Protein AF-A0A1G2M9J0-F1 (afdb_monomer)

Mean predicted aligned error: 9.07 Å

Foldseek 3Di:
DVLLLVLLVVVLVCLCVVHDDPLCPPVPVLSVLLCVQQWDQDPVHNVDIDGDVLSNVLSVQLQVCLQVQKWWDWPPDPDTDGDHNVQVVVQVVVPPPRDDPNTGTPDIDSADVVVPLCRHSLNVSLVVCVPVPRDPLSNLLSSQLQVLVQQPFQFLVSLCVPDPVVPDDPNSSSSNLNSNVSSQQSPADPVRGGPCNSSSSSVLNVVQNVLLVVCVVVVQDFDPVLVVVSRGDRDRDDNVSNVVRRDDPWQFDLVQLLVVCVVCCVVVVDHPVVSVVCSVCNVPPNVCCCVPCPVSCVVSVVSRVVRTDDD

Secondary structure (DSSP, 8-state):
-HHHHHHHHHHHHHHHTT---GGGTT-HHHHHHHHHHHEEE-SS-TTSEEE-HHHHHHHHHTTTTGGGGEEEEETT-SS-EEE-HHHHHHHHHH-SSPEETTEEEEEEEEB-GGGGGGGBHHHHHHHHTTTTT--HHHHHHHHHGGGGGG-SS--HHHHIIIIITTT--HHHHHHHHHHHHHHHHT-B-TTS-B--HHHHHHHHHHHHHHHHHHHHHTT----HHHHHHHHT-SSPPPHHHHHHTSPP---B-HHHHHHHHHHHHHTTSS-HHHHHHHHHHHTT-GGGHHHHHGGGHHHHHHHHHTTBPP-

Sequence (311 aa):
MDSHLSLILANLESIKNGTFHDAIAEDESLKETMRRIVVVPGRENPNHDSVNPALVEYTFFHDISKPDCLTLKVESEKQGIEITWEQWKEIERMGQPYQFEGRVIKSISYFHPSEGADGQHGNKAAEMLEGSGIPPEILIAIRKHEVAYQFSRINAATYEEHFVKPKFTAEQQDLILVASYIDAMASLLPDGKPDLGNFVNLLHSRNNYLLIKEFLDKGILFRENELAALKKQDRILTRQDVEAIVPKPEKYSVAILAKKLAPLVVGGQITEREKAQILSIISSNPRDLGKQFGPKMRIIKPLLEDSREQV

pLDDT: mean 90.48, std 7.39, range [49.03, 98.12]

Organism: NCBI:txid1802304

Radius of gyration: 28.22 Å; Cα contacts (8 Å, |Δi|>4): 385; chains: 1; bounding box: 64×38×88 Å

Structure (mmCIF, N/CA/C/O backbone):
data_AF-A0A1G2M9J0-F1
#
_entry.id   AF-A0A1G2M9J0-F1
#
loop_
_atom_site.group_PDB
_atom_site.id
_atom_site.type_symbol
_atom_site.label_atom_id
_atom_site.label_alt_id
_atom_site.label_comp_id
_atom_site.label_asym_id
_atom_site.label_entity_id
_atom_site.label_seq_id
_atom_site.pdbx_PDB_ins_code
_atom_site.Cartn_x
_atom_site.Cartn_y
_atom_site.Cartn_z
_atom_site.occupancy
_atom_site.B_iso_or_equiv
_atom_site.auth_seq_id
_atom_site.auth_comp_id
_atom_site.auth_asym_id
_atom_site.auth_atom_id
_atom_site.pdbx_PDB_model_num
ATOM 1 N N . MET A 1 1 ? -16.947 1.109 19.849 1.00 49.03 1 MET A N 1
ATOM 2 C CA . MET A 1 1 ? -15.547 1.533 20.054 1.00 49.03 1 MET A CA 1
ATOM 3 C C . MET A 1 1 ? -14.798 0.504 20.898 1.00 49.03 1 MET A C 1
ATOM 5 O O . MET A 1 1 ? -13.770 0.026 20.443 1.00 49.03 1 MET A O 1
ATOM 9 N N . ASP A 1 2 ? -15.370 0.047 22.020 1.00 57.62 2 ASP A N 1
ATOM 10 C CA . ASP A 1 2 ? -14.738 -0.941 22.920 1.00 57.62 2 ASP A CA 1
ATOM 11 C C . ASP A 1 2 ? -14.359 -2.285 22.276 1.00 57.62 2 ASP A C 1
ATOM 13 O O . ASP A 1 2 ? -13.336 -2.864 22.637 1.00 57.62 2 ASP A O 1
ATOM 17 N N . SER A 1 3 ? -15.122 -2.782 21.294 1.00 79.44 3 SER A N 1
ATOM 18 C CA . SER A 1 3 ? -14.784 -4.038 20.608 1.00 79.44 3 SER A CA 1
ATOM 19 C C . SER A 1 3 ? -13.568 -3.906 19.688 1.00 79.44 3 SER A C 1
ATOM 21 O O . SER A 1 3 ? -12.726 -4.795 19.684 1.00 79.44 3 SER A O 1
ATOM 23 N N . HIS A 1 4 ? -13.441 -2.804 18.944 1.00 89.19 4 HIS A N 1
ATOM 24 C CA . HIS A 1 4 ? -12.367 -2.615 17.965 1.00 89.19 4 HIS A CA 1
ATOM 25 C C . HIS A 1 4 ? -11.000 -2.488 18.649 1.00 89.19 4 HIS A C 1
ATOM 27 O O . HIS A 1 4 ? -10.085 -3.250 18.348 1.00 89.19 4 HIS A O 1
ATOM 33 N N . LEU A 1 5 ? -10.897 -1.619 19.660 1.00 89.75 5 LEU A N 1
ATOM 34 C CA . LEU A 1 5 ? -9.672 -1.457 20.444 1.00 89.75 5 LEU A CA 1
ATOM 35 C C . LEU A 1 5 ? -9.265 -2.765 21.141 1.00 89.75 5 LEU A C 1
ATOM 37 O O . LEU A 1 5 ? -8.101 -3.162 21.093 1.00 89.75 5 LEU A O 1
ATOM 41 N N . SER A 1 6 ? -10.231 -3.475 21.734 1.00 90.88 6 SER A N 1
ATOM 42 C CA . SER A 1 6 ? -9.975 -4.772 22.373 1.00 90.88 6 SER A CA 1
ATOM 43 C C . SER A 1 6 ? -9.459 -5.817 21.380 1.00 90.88 6 SER A C 1
ATOM 45 O O . SER A 1 6 ? -8.578 -6.602 21.724 1.00 90.88 6 SER A O 1
ATOM 47 N N . LEU A 1 7 ? -9.971 -5.816 20.144 1.00 94.44 7 LEU A N 1
ATOM 48 C CA . LEU A 1 7 ? -9.499 -6.702 19.081 1.00 94.44 7 LEU A CA 1
ATOM 49 C C . LEU A 1 7 ? -8.074 -6.353 18.647 1.00 94.44 7 LEU A C 1
ATOM 51 O O . LEU A 1 7 ? -7.260 -7.264 18.528 1.00 94.44 7 LEU A O 1
ATOM 55 N N . ILE A 1 8 ? -7.735 -5.070 18.474 1.00 94.88 8 ILE A N 1
ATOM 56 C CA . ILE A 1 8 ? -6.357 -4.661 18.151 1.00 94.88 8 ILE A CA 1
ATOM 57 C C . ILE A 1 8 ? -5.388 -5.158 19.230 1.00 94.88 8 ILE A C 1
ATOM 59 O O . ILE A 1 8 ? -4.393 -5.809 18.908 1.00 94.88 8 ILE A O 1
ATOM 63 N N . LEU A 1 9 ? -5.696 -4.924 20.510 1.00 94.44 9 LEU A N 1
ATOM 64 C CA . LEU A 1 9 ? -4.853 -5.383 21.620 1.00 94.44 9 LEU A CA 1
ATOM 65 C C . LEU A 1 9 ? -4.722 -6.916 21.648 1.00 94.44 9 LEU A C 1
ATOM 67 O O . LEU A 1 9 ? -3.618 -7.438 21.809 1.00 94.44 9 LEU A O 1
ATOM 71 N N . ALA A 1 10 ? -5.817 -7.649 21.426 1.00 94.25 10 ALA A N 1
ATOM 72 C CA . ALA A 1 10 ? -5.790 -9.110 21.337 1.00 94.25 10 ALA A CA 1
ATOM 73 C C . ALA A 1 10 ? -4.958 -9.617 20.142 1.00 94.25 10 ALA A C 1
ATOM 75 O O . ALA A 1 10 ? -4.268 -10.635 20.249 1.00 94.25 10 ALA A O 1
ATOM 76 N N . ASN A 1 11 ? -4.978 -8.903 19.015 1.00 94.56 11 ASN A N 1
ATOM 77 C CA . ASN A 1 11 ? -4.165 -9.220 17.842 1.00 94.56 11 ASN A CA 1
ATOM 78 C C . ASN A 1 11 ? -2.671 -8.982 18.108 1.00 94.56 11 ASN A C 1
ATOM 80 O O . ASN A 1 11 ? -1.852 -9.817 17.726 1.00 94.56 11 ASN A O 1
ATOM 84 N N . LEU A 1 12 ? -2.306 -7.907 18.813 1.00 95.12 12 LEU A N 1
ATOM 85 C CA . LEU A 1 12 ? -0.921 -7.666 19.240 1.00 95.12 12 LEU A CA 1
ATOM 86 C C . LEU A 1 12 ? -0.408 -8.786 20.159 1.00 95.12 12 LEU A C 1
ATOM 88 O O . LEU A 1 12 ? 0.687 -9.311 19.951 1.00 95.12 12 LEU A O 1
ATOM 92 N N . GLU A 1 13 ? -1.221 -9.210 21.129 1.00 94.94 13 GLU A N 1
ATOM 93 C CA . GLU A 1 13 ? -0.908 -10.356 21.992 1.00 94.94 13 GLU A CA 1
ATOM 94 C C . GLU A 1 13 ? -0.779 -11.664 21.199 1.00 94.94 13 GLU A C 1
ATOM 96 O O . GLU A 1 13 ? 0.132 -12.458 21.443 1.00 94.94 13 GLU A O 1
ATOM 101 N N . SER A 1 14 ? -1.645 -11.880 20.206 1.00 94.38 14 SER A N 1
ATOM 102 C CA . SER A 1 14 ? -1.583 -13.057 19.332 1.00 94.38 14 SER A CA 1
ATOM 103 C C . SER A 1 14 ? -0.270 -13.107 18.548 1.00 94.38 14 SER A C 1
ATOM 105 O O . SER A 1 14 ? 0.400 -14.141 18.561 1.00 94.38 14 SER A O 1
ATOM 107 N N . ILE A 1 15 ? 0.154 -11.983 17.956 1.00 94.38 15 ILE A N 1
ATOM 108 C CA . ILE A 1 15 ? 1.436 -11.869 17.241 1.00 94.38 15 ILE A CA 1
ATOM 109 C C . ILE A 1 15 ? 2.611 -12.144 18.184 1.00 94.38 15 ILE A C 1
ATOM 111 O O . ILE A 1 15 ? 3.505 -12.917 17.827 1.00 94.38 15 ILE A O 1
ATOM 115 N N . LYS A 1 16 ? 2.597 -11.570 19.398 1.00 94.19 16 LYS A N 1
ATOM 116 C CA . LYS A 1 16 ? 3.616 -11.845 20.426 1.00 94.19 16 LYS A CA 1
ATOM 117 C C . LYS A 1 16 ? 3.715 -13.336 20.734 1.00 94.19 16 LYS A C 1
ATOM 119 O O . LYS A 1 16 ? 4.811 -13.876 20.828 1.00 94.19 16 LYS A O 1
ATOM 124 N N . ASN A 1 17 ? 2.578 -14.018 20.832 1.00 92.50 17 ASN A N 1
ATOM 125 C CA . ASN A 1 17 ? 2.516 -15.456 21.091 1.00 92.50 17 ASN A CA 1
ATOM 126 C C . ASN A 1 17 ? 2.746 -16.307 19.824 1.00 92.50 17 ASN A C 1
ATOM 128 O O . ASN A 1 17 ? 2.573 -17.524 19.852 1.00 92.50 17 ASN A O 1
ATOM 132 N N . GLY A 1 18 ? 3.115 -15.689 18.697 1.00 91.81 18 GLY A N 1
ATOM 133 C CA . GLY A 1 18 ? 3.418 -16.367 17.440 1.00 91.81 18 GLY A CA 1
ATOM 134 C C . GLY A 1 18 ? 2.200 -16.910 16.692 1.00 91.81 18 GLY A C 1
ATOM 135 O O . GLY A 1 18 ? 2.376 -17.737 15.800 1.00 91.81 18 GLY A O 1
ATOM 136 N N . THR A 1 19 ? 0.997 -16.455 17.041 1.00 93.88 19 THR A N 1
ATOM 137 C CA . THR A 1 19 ? -0.264 -16.826 16.392 1.00 93.88 19 THR A CA 1
ATOM 138 C C . THR A 1 19 ? -0.636 -15.781 15.342 1.00 93.88 19 THR A C 1
ATOM 140 O O . THR A 1 19 ? -0.694 -14.589 15.636 1.00 93.88 19 THR A O 1
ATOM 143 N N . PHE A 1 20 ? -0.906 -16.231 14.116 1.00 93.88 20 PHE A N 1
ATOM 144 C CA . PHE A 1 20 ? -1.220 -15.371 12.974 1.00 93.88 20 PHE A CA 1
ATOM 145 C C . PHE A 1 20 ? -2.465 -15.867 12.245 1.00 93.88 20 PHE A C 1
ATOM 147 O O . PHE A 1 20 ? -2.794 -17.049 12.307 1.00 93.88 20 PHE A O 1
ATOM 154 N N . HIS A 1 21 ? -3.137 -14.960 11.540 1.00 94.06 21 HIS A N 1
ATOM 155 C CA . HIS A 1 21 ? -4.274 -15.305 10.698 1.00 94.06 21 HIS A CA 1
ATOM 156 C C . HIS A 1 21 ? -3.817 -16.062 9.439 1.00 94.06 21 HIS A C 1
ATOM 158 O O . HIS A 1 21 ? -2.759 -15.760 8.882 1.00 94.06 21 HIS A O 1
ATOM 164 N N . ASP A 1 22 ? -4.650 -16.981 8.942 1.00 91.50 22 ASP A N 1
ATOM 165 C CA . ASP A 1 22 ? -4.360 -17.834 7.776 1.00 91.50 22 ASP A CA 1
ATOM 166 C C . ASP A 1 22 ? -3.929 -17.039 6.534 1.00 91.50 22 ASP A C 1
ATOM 168 O O . ASP A 1 22 ? -3.064 -17.472 5.778 1.00 91.50 22 ASP A O 1
ATOM 172 N N . ALA A 1 23 ? -4.468 -15.827 6.370 1.00 88.56 23 ALA A N 1
ATOM 173 C CA . ALA A 1 23 ? -4.143 -14.911 5.271 1.00 88.56 23 ALA A CA 1
ATOM 174 C C . ALA A 1 23 ? -2.644 -14.572 5.146 1.00 88.56 23 ALA A C 1
ATOM 176 O O . ALA A 1 23 ? -2.198 -14.187 4.069 1.00 88.56 23 ALA A O 1
ATOM 177 N N . ILE A 1 24 ? -1.875 -14.695 6.232 1.00 89.81 24 ILE A N 1
ATOM 178 C CA . ILE A 1 24 ? -0.424 -14.459 6.246 1.00 89.81 24 ILE A CA 1
ATOM 179 C C . ILE A 1 24 ? 0.360 -15.650 6.807 1.00 89.81 24 ILE A C 1
ATOM 181 O O . ILE A 1 24 ? 1.564 -15.543 7.037 1.00 89.81 24 ILE A O 1
ATOM 185 N N . ALA A 1 25 ? -0.300 -16.787 7.048 1.00 86.25 25 ALA A N 1
ATOM 186 C CA . ALA A 1 25 ? 0.310 -17.927 7.724 1.00 86.25 25 ALA A CA 1
ATOM 187 C C . ALA A 1 25 ? 1.515 -18.501 6.963 1.00 86.25 25 ALA A C 1
ATOM 189 O O . ALA A 1 25 ? 2.417 -19.042 7.596 1.00 86.25 25 ALA A O 1
ATOM 190 N N . GLU A 1 26 ? 1.571 -18.340 5.641 1.00 86.88 26 GLU A N 1
ATOM 191 C CA . GLU A 1 26 ? 2.671 -18.820 4.794 1.00 86.88 26 GLU A CA 1
ATOM 192 C C . GLU A 1 26 ? 3.765 -17.759 4.536 1.00 86.88 26 GLU A C 1
ATOM 194 O O . GLU A 1 26 ? 4.847 -18.097 4.058 1.00 86.88 26 GLU A O 1
ATOM 199 N N . ASP A 1 27 ? 3.537 -16.480 4.874 1.00 87.56 27 ASP A N 1
ATOM 200 C CA . ASP A 1 27 ? 4.513 -15.395 4.663 1.00 87.56 27 ASP A CA 1
ATOM 201 C C . ASP A 1 27 ? 5.447 -15.264 5.882 1.00 87.56 27 ASP A C 1
ATOM 203 O O . ASP A 1 27 ? 5.264 -14.415 6.757 1.00 87.56 27 ASP A O 1
ATOM 207 N N . GLU A 1 28 ? 6.462 -16.133 5.959 1.00 90.44 28 GLU A N 1
ATOM 208 C CA . GLU A 1 28 ? 7.461 -16.116 7.045 1.00 90.44 28 GLU A CA 1
ATOM 209 C C . GLU A 1 28 ? 8.180 -14.772 7.180 1.00 90.44 28 GLU A C 1
ATOM 211 O O . GLU A 1 28 ? 8.450 -14.322 8.293 1.00 90.44 28 GLU A O 1
ATOM 216 N N . SER A 1 29 ? 8.456 -14.100 6.058 1.00 87.06 29 SER A N 1
ATOM 217 C CA . SER A 1 29 ? 9.119 -12.797 6.083 1.00 87.06 29 SER A CA 1
ATOM 218 C C . SER A 1 29 ? 8.245 -11.753 6.768 1.00 87.06 29 SER A C 1
ATOM 220 O O . SER A 1 29 ? 8.750 -10.958 7.558 1.00 87.06 29 SER A O 1
ATOM 222 N N . LEU A 1 30 ? 6.943 -11.743 6.477 1.00 88.25 30 LEU A N 1
ATOM 223 C CA . LEU A 1 30 ? 6.009 -10.831 7.123 1.00 88.25 30 LEU A CA 1
ATOM 224 C C . LEU A 1 30 ? 5.803 -11.181 8.594 1.00 88.25 30 LEU A C 1
ATOM 226 O O . LEU A 1 30 ? 5.775 -10.271 9.418 1.00 88.25 30 LEU A O 1
ATOM 230 N N . LYS A 1 31 ? 5.694 -12.467 8.942 1.00 92.81 31 LYS A N 1
ATOM 231 C CA . LYS A 1 31 ? 5.580 -12.896 10.344 1.00 92.81 31 LYS A CA 1
ATOM 232 C C . LYS A 1 31 ? 6.787 -12.450 11.164 1.00 92.81 31 LYS A C 1
ATOM 234 O O . LYS A 1 31 ? 6.614 -11.968 12.282 1.00 92.81 31 LYS A O 1
ATOM 239 N N . GLU A 1 32 ? 7.988 -12.539 10.598 1.00 92.00 32 GLU A N 1
ATOM 240 C CA . GLU A 1 32 ? 9.205 -12.041 11.239 1.00 92.00 32 GLU A CA 1
ATOM 241 C C . GLU A 1 32 ? 9.199 -10.513 11.375 1.00 92.00 32 GLU A C 1
ATOM 243 O O . GLU A 1 32 ? 9.472 -9.993 12.456 1.00 92.00 32 GLU A O 1
ATOM 248 N N . THR A 1 33 ? 8.799 -9.779 10.330 1.00 91.06 33 THR A N 1
ATOM 249 C CA . THR A 1 33 ? 8.606 -8.321 10.417 1.00 91.06 33 THR A CA 1
ATOM 250 C C . THR A 1 33 ? 7.601 -7.951 11.512 1.00 91.06 33 THR A C 1
ATOM 252 O O . THR A 1 33 ? 7.875 -7.072 12.327 1.00 91.06 33 THR A O 1
ATOM 255 N N . MET A 1 34 ? 6.455 -8.636 11.576 1.00 93.25 34 MET A N 1
ATOM 256 C CA . MET A 1 34 ? 5.435 -8.401 12.597 1.00 93.25 34 MET A CA 1
ATOM 257 C C . MET A 1 34 ? 5.981 -8.659 13.996 1.00 93.25 34 MET A C 1
ATOM 259 O O . MET A 1 34 ? 5.817 -7.807 14.862 1.00 93.25 34 MET A O 1
ATOM 263 N N . ARG A 1 35 ? 6.679 -9.778 14.220 1.00 92.38 35 ARG A N 1
ATOM 264 C CA . ARG A 1 35 ? 7.316 -10.062 15.515 1.00 92.38 35 ARG A CA 1
ATOM 265 C C . ARG A 1 35 ? 8.324 -8.988 15.888 1.00 92.38 35 ARG A C 1
ATOM 267 O O . ARG A 1 35 ? 8.243 -8.463 16.990 1.00 92.38 35 ARG A O 1
ATOM 274 N N . ARG A 1 36 ? 9.213 -8.605 14.970 1.00 93.06 36 ARG A N 1
ATOM 275 C CA . ARG A 1 36 ? 10.231 -7.573 15.212 1.00 93.06 36 ARG A CA 1
ATOM 276 C C . ARG A 1 36 ? 9.632 -6.234 15.649 1.00 93.06 36 ARG A C 1
ATOM 278 O O . ARG A 1 36 ? 10.231 -5.543 16.464 1.00 93.06 36 ARG A O 1
ATOM 285 N N . ILE A 1 37 ? 8.490 -5.847 15.084 1.00 93.06 37 ILE A N 1
ATOM 286 C CA . ILE A 1 37 ? 7.836 -4.566 15.386 1.00 93.06 37 ILE A CA 1
ATOM 287 C C . ILE A 1 37 ? 6.947 -4.664 16.635 1.00 93.06 37 ILE A C 1
ATOM 289 O O . ILE A 1 37 ? 6.916 -3.732 17.443 1.00 93.06 37 ILE A O 1
ATOM 293 N N . VAL A 1 38 ? 6.225 -5.777 16.798 1.00 93.00 38 VAL A N 1
ATOM 294 C CA . VAL A 1 38 ? 5.244 -5.981 17.875 1.00 93.00 38 VAL A CA 1
ATOM 295 C C . VAL A 1 38 ? 5.884 -6.416 19.182 1.00 93.00 38 VAL A C 1
ATOM 297 O O . VAL A 1 38 ? 5.327 -6.132 20.237 1.00 93.00 38 VAL A O 1
ATOM 300 N N . VAL A 1 39 ? 7.034 -7.080 19.146 1.00 91.81 39 VAL A N 1
ATOM 301 C CA . VAL A 1 39 ? 7.640 -7.695 20.325 1.00 91.81 39 VAL A CA 1
ATOM 302 C C . VAL A 1 39 ? 8.894 -6.941 20.737 1.00 91.81 39 VAL A C 1
ATOM 304 O O . VAL A 1 39 ? 9.791 -6.710 19.929 1.00 91.81 39 VAL A O 1
ATOM 307 N N . VAL A 1 40 ? 8.973 -6.584 22.018 1.00 88.75 40 VAL A N 1
ATOM 308 C CA . VAL A 1 40 ? 10.184 -6.038 22.636 1.00 88.75 40 VAL A CA 1
ATOM 309 C C . VAL A 1 40 ? 10.591 -6.891 23.841 1.00 88.75 40 VAL A C 1
ATOM 311 O O . VAL A 1 40 ? 9.708 -7.378 24.562 1.00 88.75 40 VAL A O 1
ATOM 314 N N . PRO A 1 41 ? 11.904 -7.053 24.103 1.00 82.38 41 PRO A N 1
ATOM 315 C CA . PRO A 1 41 ? 12.373 -7.750 25.294 1.00 82.38 41 PRO A CA 1
ATOM 316 C C . PRO A 1 41 ? 11.767 -7.129 26.555 1.00 82.38 41 PRO A C 1
ATOM 318 O O . PRO A 1 41 ? 11.746 -5.901 26.701 1.00 82.38 41 PRO A O 1
ATOM 321 N N . GLY A 1 42 ? 11.268 -7.962 27.467 1.00 70.00 42 GLY A N 1
ATOM 322 C CA . GLY A 1 42 ? 10.655 -7.490 28.704 1.00 70.00 42 GLY A CA 1
ATOM 323 C C . GLY A 1 42 ? 11.629 -6.662 29.534 1.00 70.00 42 GLY A C 1
ATOM 324 O O . GLY A 1 42 ? 12.730 -7.107 29.856 1.00 70.00 42 GLY A O 1
ATOM 325 N N . ARG A 1 43 ? 11.201 -5.455 29.926 1.00 64.12 43 ARG A N 1
ATOM 326 C CA . ARG A 1 43 ? 12.006 -4.554 30.771 1.00 64.12 43 ARG A CA 1
ATOM 327 C C . ARG A 1 43 ? 12.294 -5.139 32.156 1.00 64.12 43 ARG A C 1
ATOM 329 O O . ARG A 1 43 ? 13.337 -4.850 32.729 1.00 64.12 43 ARG A O 1
ATOM 336 N N . GLU A 1 44 ? 11.375 -5.945 32.682 1.00 61.88 44 GLU A N 1
ATOM 337 C CA . GLU A 1 44 ? 11.455 -6.510 34.036 1.00 61.88 44 GLU A CA 1
ATOM 338 C C . GLU A 1 44 ? 11.973 -7.956 34.056 1.00 61.88 44 GLU A C 1
ATOM 340 O O . GLU A 1 44 ? 12.508 -8.408 35.066 1.00 61.88 44 GLU A O 1
ATOM 345 N N . ASN A 1 45 ? 11.861 -8.679 32.937 1.00 61.81 45 ASN A N 1
ATOM 346 C CA . ASN A 1 45 ? 12.382 -10.032 32.788 1.00 61.81 45 ASN A CA 1
ATOM 347 C C . ASN A 1 45 ? 12.874 -10.246 31.344 1.00 61.81 45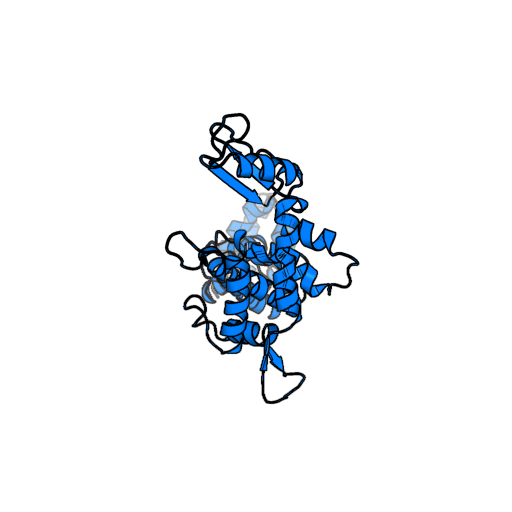 ASN A C 1
ATOM 349 O O . ASN A 1 45 ? 12.044 -10.391 30.447 1.00 61.81 45 ASN A O 1
ATOM 353 N N . PRO A 1 46 ? 14.197 -10.329 31.108 1.00 61.56 46 PRO A N 1
ATOM 354 C CA . PRO A 1 46 ? 14.769 -10.532 29.774 1.00 61.56 46 PRO A CA 1
ATOM 355 C C . PRO A 1 46 ? 14.336 -11.836 29.091 1.00 61.56 46 PRO A C 1
ATOM 357 O O . PRO A 1 46 ? 14.499 -11.970 27.885 1.00 61.56 46 PRO A O 1
ATOM 360 N N . ASN A 1 47 ? 13.801 -12.795 29.857 1.00 64.69 47 ASN A N 1
ATOM 361 C CA . ASN A 1 47 ? 13.280 -14.063 29.343 1.00 64.69 47 ASN A CA 1
ATOM 362 C C . ASN A 1 47 ? 11.782 -14.007 29.013 1.00 64.69 47 ASN A C 1
ATOM 364 O O . ASN A 1 47 ? 11.195 -15.040 28.696 1.00 64.69 47 ASN A O 1
ATOM 368 N N . HIS A 1 48 ? 11.145 -12.844 29.159 1.00 73.38 48 HIS A N 1
ATOM 369 C CA . HIS A 1 48 ? 9.727 -12.683 28.892 1.00 73.38 48 HIS A CA 1
ATOM 370 C C . HIS A 1 48 ? 9.501 -11.530 27.925 1.00 73.38 48 HIS A C 1
ATOM 372 O O . HIS A 1 48 ? 9.675 -10.363 28.260 1.00 73.38 48 HIS A O 1
ATOM 378 N N . ASP A 1 49 ? 9.078 -11.873 26.721 1.00 85.88 49 ASP A N 1
ATOM 379 C CA . ASP A 1 49 ? 8.725 -10.902 25.702 1.00 85.88 49 ASP A CA 1
ATOM 380 C C . ASP A 1 49 ? 7.471 -10.109 26.097 1.00 85.88 49 ASP A C 1
ATOM 382 O O . ASP A 1 49 ? 6.583 -10.604 26.806 1.00 85.88 49 ASP A O 1
ATOM 386 N N . SER A 1 50 ? 7.399 -8.862 25.630 1.00 88.94 50 SER A N 1
ATOM 387 C CA . SER A 1 50 ? 6.281 -7.944 25.867 1.00 88.94 50 SER A CA 1
ATOM 388 C C . SER A 1 50 ? 5.830 -7.286 24.566 1.00 88.94 50 SER A C 1
ATOM 390 O O . SER A 1 50 ? 6.616 -7.156 23.626 1.00 88.94 50 SER A O 1
ATOM 392 N N . VAL A 1 51 ? 4.555 -6.891 24.494 1.00 91.00 51 VAL A N 1
ATOM 393 C CA . VAL A 1 51 ? 4.058 -6.103 23.359 1.00 91.00 51 VAL A CA 1
ATOM 394 C C . VAL A 1 51 ? 4.727 -4.732 23.401 1.00 91.00 51 VAL A C 1
ATOM 396 O O . VAL A 1 51 ? 4.826 -4.115 24.461 1.00 91.00 51 VAL A O 1
ATOM 399 N N . ASN A 1 52 ? 5.177 -4.256 22.244 1.00 89.81 52 ASN A N 1
ATOM 400 C CA . ASN A 1 52 ? 5.786 -2.951 22.068 1.00 89.81 52 ASN A CA 1
ATOM 401 C C . ASN A 1 52 ? 4.841 -1.853 22.601 1.00 89.81 52 ASN A C 1
ATOM 403 O O . ASN A 1 52 ? 3.774 -1.640 22.016 1.00 89.81 52 ASN A O 1
ATOM 407 N N . PRO A 1 53 ? 5.221 -1.123 23.669 1.00 88.12 53 PRO A N 1
ATOM 408 C CA . PRO A 1 53 ? 4.364 -0.103 24.271 1.00 88.12 53 PRO A CA 1
ATOM 409 C C . PRO A 1 53 ? 3.932 0.989 23.291 1.00 88.12 53 PRO A C 1
ATOM 411 O O . PRO A 1 53 ? 2.843 1.534 23.430 1.00 88.12 53 PRO A O 1
ATOM 414 N N . ALA A 1 54 ? 4.742 1.273 22.269 1.00 86.94 54 ALA A N 1
ATOM 415 C CA . ALA A 1 54 ? 4.416 2.279 21.267 1.00 86.94 54 ALA A CA 1
ATOM 416 C C . ALA A 1 54 ? 3.231 1.851 20.374 1.00 86.94 54 ALA A C 1
ATOM 418 O O . ALA A 1 54 ? 2.442 2.688 19.947 1.00 86.94 54 ALA A O 1
ATOM 419 N N . LEU A 1 55 ? 3.047 0.544 20.137 1.00 89.06 55 LEU A N 1
ATOM 420 C CA . LEU A 1 55 ? 1.871 0.023 19.426 1.00 89.06 55 LEU A CA 1
ATOM 421 C C . LEU A 1 55 ? 0.619 0.006 20.304 1.00 89.06 55 LEU A C 1
ATOM 423 O O . LEU A 1 55 ? -0.494 0.176 19.806 1.00 89.06 55 LEU A O 1
ATOM 427 N N . VAL A 1 56 ? 0.796 -0.177 21.612 1.00 89.81 56 VAL A N 1
ATOM 428 C CA . VAL A 1 56 ? -0.295 -0.007 22.576 1.00 89.81 56 VAL A CA 1
ATOM 429 C C . VAL A 1 56 ? -0.751 1.450 22.563 1.00 89.81 56 VAL A C 1
ATOM 431 O O . VAL A 1 56 ? -1.936 1.712 22.402 1.00 89.81 56 VAL A O 1
ATOM 434 N N . GLU A 1 57 ? 0.186 2.395 22.629 1.00 86.88 57 GLU A N 1
ATOM 435 C CA . GLU A 1 57 ? -0.091 3.830 22.542 1.00 86.88 57 GLU A CA 1
ATOM 436 C C . GLU A 1 57 ? -0.789 4.210 21.224 1.00 86.88 57 GLU A C 1
ATOM 438 O O . GLU A 1 57 ? -1.860 4.815 21.248 1.00 86.88 57 GLU A O 1
ATOM 443 N N . TYR A 1 58 ? -0.262 3.755 20.082 1.00 91.25 58 TYR A N 1
ATOM 444 C CA . TYR A 1 58 ? -0.923 3.853 18.773 1.00 91.25 58 TYR A CA 1
ATOM 445 C C . TYR A 1 58 ? -2.389 3.390 18.826 1.00 91.25 58 TYR A C 1
ATOM 447 O O . TYR A 1 58 ? -3.279 4.075 18.321 1.00 91.25 58 TYR A O 1
ATOM 455 N N . THR A 1 59 ? -2.657 2.253 19.474 1.00 90.56 59 THR A N 1
ATOM 456 C CA . THR A 1 59 ? -4.000 1.660 19.534 1.00 90.56 59 THR A CA 1
ATOM 457 C C . THR A 1 59 ? -5.004 2.597 20.210 1.00 90.56 59 THR A C 1
ATOM 459 O O . THR A 1 59 ? -6.151 2.666 19.781 1.00 90.56 59 THR A O 1
ATOM 462 N N . PHE A 1 60 ? -4.589 3.372 21.212 1.00 90.50 60 PHE A N 1
ATOM 463 C CA . PHE A 1 60 ? -5.471 4.338 21.875 1.00 90.50 60 PHE A CA 1
ATOM 464 C C . PHE A 1 60 ? -5.685 5.628 21.074 1.00 90.50 60 PHE A C 1
ATOM 466 O O . PHE A 1 60 ? -6.694 6.301 21.273 1.00 90.50 60 PHE A O 1
ATOM 473 N N . PHE A 1 61 ? -4.762 5.971 20.175 1.00 92.25 61 PHE A N 1
ATOM 474 C CA . PHE A 1 61 ? -4.746 7.272 19.508 1.00 92.25 61 PHE A CA 1
ATOM 475 C C . PHE A 1 61 ? -5.156 7.259 18.033 1.00 92.25 61 PHE A C 1
ATOM 477 O O . PHE A 1 61 ? -5.604 8.290 17.538 1.00 92.25 61 PHE A O 1
ATOM 484 N N . HIS A 1 62 ? -5.029 6.134 17.322 1.00 92.44 62 HIS A N 1
ATOM 485 C CA . HIS A 1 62 ? -5.205 6.093 15.861 1.00 92.44 62 HIS A CA 1
ATOM 486 C C . HIS A 1 62 ? -6.577 6.578 15.365 1.00 92.44 62 HIS A C 1
ATOM 488 O O . HIS A 1 62 ? -6.670 7.169 14.290 1.00 92.44 62 HIS A O 1
ATOM 494 N N . ASP A 1 63 ? -7.608 6.400 16.188 1.00 90.56 63 ASP A N 1
ATOM 495 C CA . ASP A 1 63 ? -9.003 6.720 15.887 1.00 90.56 63 ASP A CA 1
ATOM 496 C C . ASP A 1 63 ? -9.533 7.974 16.606 1.00 90.56 63 ASP A C 1
ATOM 498 O O . ASP A 1 63 ? -10.725 8.282 16.515 1.00 90.56 63 ASP A O 1
ATOM 502 N N . ILE A 1 64 ? -8.681 8.711 17.333 1.00 90.25 64 ILE A N 1
ATOM 503 C CA . ILE A 1 64 ? -9.120 9.772 18.261 1.00 90.25 64 ILE A CA 1
ATOM 504 C C . ILE A 1 64 ? -9.925 10.894 17.585 1.00 90.25 64 ILE A C 1
ATOM 506 O O . ILE A 1 64 ? -10.794 11.488 18.215 1.00 90.25 64 ILE A O 1
ATOM 510 N N . SER A 1 65 ? -9.679 11.147 16.299 1.00 90.50 65 SER A N 1
ATOM 511 C CA . SER A 1 65 ? -10.313 12.211 15.510 1.00 90.50 65 SER A CA 1
ATOM 512 C C . SER A 1 65 ? -11.574 11.764 14.758 1.00 90.50 65 SER A C 1
ATOM 514 O O . SER A 1 65 ? -12.167 12.569 14.039 1.00 90.50 65 SER A O 1
ATOM 516 N N . LYS A 1 66 ? -12.022 10.503 14.892 1.00 89.19 66 LYS A N 1
ATOM 517 C CA . LYS A 1 66 ? -13.285 10.036 14.283 1.00 89.19 66 LYS A CA 1
ATOM 518 C C . LYS A 1 66 ? -14.478 10.960 14.591 1.00 89.19 66 LYS A C 1
ATOM 520 O O . LYS A 1 66 ? -15.242 11.232 13.662 1.00 89.19 66 LYS A O 1
ATOM 525 N N . PRO A 1 67 ? -14.647 11.481 15.825 1.00 86.56 67 PRO A N 1
ATOM 526 C CA . PRO A 1 67 ? -15.681 12.470 16.139 1.00 86.56 67 PRO A CA 1
ATOM 527 C C . PRO A 1 67 ? -15.601 13.769 15.320 1.00 86.56 67 PRO A C 1
ATOM 529 O O . PRO A 1 67 ? -16.637 14.369 15.043 1.00 86.56 67 PRO A O 1
ATOM 532 N N . ASP A 1 68 ? -14.397 14.178 14.911 1.00 86.19 68 ASP A N 1
ATOM 533 C CA . ASP A 1 68 ? -14.128 15.428 14.184 1.00 86.19 68 ASP A CA 1
ATOM 534 C C . ASP A 1 68 ? -14.220 15.277 12.656 1.00 86.19 68 ASP A C 1
ATOM 536 O O . ASP A 1 68 ? -13.996 16.245 11.926 1.00 86.19 68 ASP A O 1
ATOM 540 N N . CYS A 1 69 ? -14.497 14.060 12.172 1.00 88.94 69 CYS A N 1
ATOM 541 C CA . CYS A 1 69 ? -14.474 13.700 10.751 1.00 88.94 69 CYS A CA 1
ATOM 542 C C . CYS A 1 69 ? -15.772 13.015 10.287 1.00 88.94 69 CYS A C 1
ATOM 544 O O . CYS A 1 69 ? -15.743 12.174 9.386 1.00 88.94 69 CYS A O 1
ATOM 546 N N . LEU A 1 70 ? -16.911 13.283 10.927 1.00 92.00 70 LEU A N 1
ATOM 547 C CA . LEU A 1 70 ? -18.151 12.567 10.639 1.00 92.00 70 LEU A CA 1
ATOM 548 C C . LEU A 1 70 ? -18.830 13.056 9.357 1.00 92.00 70 LEU A C 1
ATOM 550 O O . LEU A 1 70 ? -19.299 14.184 9.267 1.00 92.00 70 LEU A O 1
ATOM 554 N N . THR A 1 71 ? -19.015 12.138 8.410 1.00 93.12 71 THR A N 1
ATOM 555 C CA . THR A 1 71 ? -19.839 12.353 7.216 1.00 93.12 71 THR A CA 1
ATOM 556 C C . THR A 1 71 ? -20.968 11.333 7.146 1.00 93.12 71 THR A C 1
ATOM 558 O O . THR A 1 71 ? -20.747 10.120 7.176 1.00 93.12 71 THR A O 1
ATOM 561 N N . LEU A 1 72 ? -22.198 11.819 6.997 1.00 92.69 72 LEU A N 1
ATOM 562 C CA . LEU A 1 72 ? -23.398 11.008 6.834 1.00 92.69 72 LEU A CA 1
ATOM 563 C C . LEU A 1 72 ? -23.704 10.765 5.357 1.00 92.69 72 LEU A C 1
ATOM 565 O O . LEU A 1 72 ? -23.759 11.698 4.558 1.00 92.69 72 LEU A O 1
ATOM 569 N N . LYS A 1 73 ? -24.017 9.519 4.993 1.00 91.62 73 LYS A N 1
ATOM 570 C CA . LYS A 1 73 ? -24.735 9.222 3.746 1.00 91.62 73 LYS A CA 1
ATOM 571 C C . LYS A 1 73 ? -26.206 9.048 4.071 1.00 91.62 73 LYS A C 1
ATOM 573 O O . LYS A 1 73 ? -26.581 8.067 4.712 1.00 91.62 73 LYS A O 1
ATOM 578 N N . VAL A 1 74 ? -27.033 9.984 3.625 1.00 91.75 74 VAL A N 1
ATOM 579 C CA . VAL A 1 74 ? -28.488 9.937 3.808 1.00 91.75 74 VAL A CA 1
ATOM 580 C C . VAL A 1 74 ? -29.181 9.462 2.536 1.00 91.75 74 VAL A C 1
ATOM 582 O O . VAL A 1 74 ? -28.626 9.497 1.436 1.00 91.75 74 VAL A O 1
ATOM 585 N N . GLU A 1 75 ? -30.407 8.970 2.672 1.00 86.75 75 GLU A N 1
ATOM 586 C CA . GLU A 1 75 ? -31.209 8.587 1.518 1.00 86.75 75 GLU A CA 1
ATOM 587 C C . GLU A 1 75 ? -31.420 9.749 0.534 1.00 86.75 75 GLU A C 1
ATOM 589 O O . GLU A 1 75 ? -31.707 10.875 0.930 1.00 86.75 75 GLU A O 1
ATOM 594 N N . SER A 1 76 ? -31.330 9.444 -0.764 1.00 80.81 76 SER A N 1
ATOM 595 C CA . SER A 1 76 ? -31.544 10.375 -1.883 1.00 80.81 76 SER A CA 1
ATOM 596 C C . SER A 1 76 ? -30.476 11.462 -2.066 1.00 80.81 76 SER A C 1
ATOM 598 O O . SER A 1 76 ? -30.553 12.213 -3.035 1.00 80.81 76 SER A O 1
ATOM 600 N N . GLU A 1 77 ? -29.442 11.496 -1.223 1.00 83.44 77 GLU A N 1
ATOM 601 C CA . GLU A 1 77 ? -28.294 12.394 -1.369 1.00 83.44 77 GLU A CA 1
ATOM 602 C C . GLU A 1 77 ? -27.122 11.645 -2.018 1.00 83.44 77 GLU A C 1
ATOM 604 O O . GLU A 1 77 ? -26.741 10.552 -1.594 1.00 83.44 77 GLU A O 1
ATOM 609 N N . LYS A 1 78 ? -26.548 12.212 -3.085 1.00 80.00 78 LYS A N 1
ATOM 610 C CA . LYS A 1 78 ? -25.348 11.635 -3.718 1.00 80.00 78 LYS A CA 1
ATOM 611 C C . LYS A 1 78 ? -24.069 12.011 -2.977 1.00 80.00 78 LYS A C 1
ATOM 613 O O . LYS A 1 78 ? -23.108 11.246 -3.009 1.00 80.00 78 LYS A O 1
ATOM 618 N N . GLN A 1 79 ? -24.047 13.196 -2.375 1.00 84.81 79 GLN A N 1
ATOM 619 C CA . GLN A 1 79 ? -22.915 13.700 -1.608 1.00 84.81 79 GLN A CA 1
ATOM 620 C C . GLN A 1 79 ? -23.116 13.379 -0.126 1.00 84.81 79 GLN A C 1
ATOM 622 O O . GLN A 1 79 ? -24.244 13.297 0.352 1.00 84.81 79 GLN A O 1
ATOM 627 N N . GLY A 1 80 ? -22.017 13.132 0.583 1.00 88.94 80 GLY A N 1
ATOM 628 C CA . GLY A 1 80 ? -22.065 12.987 2.033 1.00 88.94 80 GLY A CA 1
ATOM 629 C C . GLY A 1 80 ? -22.299 14.342 2.702 1.00 88.94 80 GLY A C 1
ATOM 630 O O . GLY A 1 80 ? -21.883 15.366 2.167 1.00 88.94 80 GLY A O 1
ATOM 631 N N . ILE A 1 81 ? -22.962 14.335 3.855 1.00 92.44 81 ILE A N 1
ATOM 632 C CA . ILE A 1 81 ? -23.197 15.521 4.680 1.00 92.44 81 ILE A CA 1
ATOM 633 C C . ILE A 1 81 ? -22.226 15.473 5.859 1.00 92.44 81 ILE A C 1
ATOM 635 O O . ILE A 1 81 ? -22.344 14.589 6.706 1.00 92.44 81 ILE A O 1
ATOM 639 N N . GLU A 1 82 ? -21.270 16.396 5.893 1.00 94.12 82 GLU A N 1
ATOM 640 C CA . GLU A 1 82 ? -20.344 16.576 7.018 1.00 94.12 82 GLU A CA 1
ATOM 641 C C . GLU A 1 82 ? -21.104 17.139 8.227 1.00 94.12 82 GLU A C 1
ATOM 643 O O . GLU A 1 82 ? -21.883 18.086 8.092 1.00 94.12 82 GLU A O 1
ATOM 648 N N . ILE A 1 83 ? -20.907 16.537 9.399 1.00 92.12 83 ILE A N 1
ATOM 649 C CA . ILE A 1 83 ? -21.563 16.927 10.649 1.00 92.12 83 ILE A CA 1
ATOM 650 C C . ILE A 1 83 ? -20.561 16.968 11.802 1.00 92.12 83 ILE A C 1
ATOM 652 O O . ILE A 1 83 ? -19.520 16.317 11.775 1.00 92.12 83 ILE A O 1
ATOM 656 N N . THR A 1 84 ? -20.902 17.695 12.860 1.00 91.50 84 THR A N 1
ATOM 657 C CA . THR A 1 84 ? -20.120 17.709 14.098 1.00 91.50 84 THR A CA 1
ATOM 658 C C . THR A 1 84 ? -20.479 16.538 15.013 1.00 91.50 84 THR A C 1
ATOM 660 O O . THR A 1 84 ? -21.559 15.941 14.924 1.00 91.50 84 THR A O 1
ATOM 663 N N . TRP A 1 85 ? -19.597 16.247 15.971 1.00 89.19 85 TRP A N 1
ATOM 664 C CA . TRP A 1 85 ? -19.865 15.277 17.030 1.00 89.19 85 TRP A CA 1
ATOM 665 C C . TRP A 1 85 ? -21.114 15.622 17.856 1.00 89.19 85 TRP A C 1
ATOM 667 O O . TRP A 1 85 ? -21.875 14.741 18.255 1.00 89.19 85 TRP A O 1
ATOM 677 N N . GLU A 1 86 ? -21.363 16.908 18.104 1.00 92.19 86 GLU A N 1
ATOM 678 C CA . GLU A 1 86 ? -22.558 17.400 18.797 1.00 92.19 86 GLU A CA 1
ATOM 679 C C . GLU A 1 86 ? -23.830 17.040 18.034 1.00 92.19 86 GLU A C 1
ATOM 681 O O . GLU A 1 86 ? -24.756 16.489 18.630 1.00 92.19 86 GLU A O 1
ATOM 686 N N . GLN A 1 87 ? -23.841 17.269 16.719 1.00 92.88 87 GLN A N 1
ATOM 687 C CA . GLN A 1 87 ? -24.963 16.893 15.862 1.00 92.88 87 GLN A CA 1
ATOM 688 C C . GLN A 1 87 ? -25.176 15.375 15.867 1.00 92.88 87 GLN A C 1
ATOM 690 O O . GLN A 1 87 ? -26.312 14.911 15.945 1.00 92.88 87 GLN A O 1
ATOM 695 N N . TRP A 1 88 ? -24.100 14.583 15.857 1.00 92.50 88 TRP A N 1
ATOM 696 C CA . TRP A 1 88 ? -24.213 13.128 15.959 1.00 92.50 88 TRP A CA 1
ATOM 697 C C . TRP A 1 88 ? -24.829 12.669 17.286 1.00 92.50 88 TRP A C 1
ATOM 699 O O . TRP A 1 88 ? -25.750 11.853 17.278 1.00 92.50 88 TRP A O 1
ATOM 709 N N . LYS A 1 89 ? -24.391 13.227 18.422 1.00 91.38 89 LYS A N 1
ATOM 710 C CA . LYS A 1 89 ? -24.972 12.922 19.745 1.00 91.38 89 LYS A CA 1
ATOM 711 C C . LYS A 1 89 ? -26.467 13.246 19.802 1.00 91.38 89 LYS A C 1
ATOM 713 O O . LYS A 1 89 ? -27.232 12.526 20.445 1.00 91.38 89 LYS A O 1
ATOM 718 N N . GLU A 1 90 ? -26.903 14.315 19.137 1.00 92.75 90 GLU A N 1
ATOM 719 C CA . GLU A 1 90 ? -28.326 14.655 19.035 1.00 92.75 90 GLU A CA 1
ATOM 720 C C . GLU A 1 90 ? -29.111 13.610 18.232 1.00 92.75 90 GLU A C 1
ATOM 722 O O . GLU A 1 90 ? -30.179 13.186 18.680 1.00 92.75 90 GLU A O 1
ATOM 727 N N . ILE A 1 91 ? -28.567 13.153 17.099 1.00 91.44 91 ILE A N 1
ATOM 728 C CA . ILE A 1 91 ? -29.151 12.086 16.270 1.00 91.44 91 ILE A CA 1
ATOM 729 C C . ILE A 1 91 ? -29.242 10.775 17.053 1.00 91.44 91 ILE A C 1
ATOM 731 O O . ILE A 1 91 ? -30.300 10.149 17.090 1.00 91.44 91 ILE A O 1
ATOM 735 N N . GLU A 1 92 ? -28.153 10.366 17.706 1.00 90.44 92 GLU A N 1
ATOM 736 C CA . GLU A 1 92 ? -28.088 9.122 18.474 1.00 90.44 92 GLU A CA 1
ATOM 737 C C . GLU A 1 92 ? -29.134 9.101 19.596 1.00 90.44 92 GLU A C 1
ATOM 739 O O . GLU A 1 92 ? -29.821 8.095 19.790 1.00 90.44 92 GLU A O 1
ATOM 744 N N . ARG A 1 93 ? -29.331 10.240 20.276 1.00 91.19 93 ARG A N 1
ATOM 745 C CA . ARG A 1 93 ? -30.333 10.390 21.340 1.00 91.19 93 ARG A CA 1
ATOM 746 C C . ARG A 1 93 ? -31.771 10.187 20.850 1.00 91.19 93 ARG A C 1
ATOM 748 O O . ARG A 1 93 ? -32.623 9.812 21.652 1.00 91.19 93 ARG A O 1
ATOM 755 N N . MET A 1 94 ? -32.061 10.434 19.570 1.00 89.06 94 MET A N 1
ATOM 756 C CA . MET A 1 94 ? -33.393 10.196 18.995 1.00 89.06 94 MET A CA 1
ATOM 757 C C . MET A 1 94 ? -33.696 8.705 18.780 1.00 89.06 94 MET A C 1
ATOM 759 O O . MET A 1 94 ? -34.863 8.337 18.652 1.00 89.06 94 MET A O 1
ATOM 763 N N . GLY A 1 95 ? -32.678 7.842 18.809 1.00 85.44 95 GLY A N 1
ATOM 764 C CA . GLY A 1 95 ? -32.835 6.397 18.671 1.00 85.44 95 GLY A CA 1
ATOM 765 C C . GLY A 1 95 ? -33.059 5.934 17.230 1.00 85.44 95 GLY A C 1
ATOM 766 O O . GLY A 1 95 ? -32.972 6.704 16.275 1.00 85.44 95 GLY A O 1
ATOM 767 N N . GLN A 1 96 ? -33.298 4.631 17.064 1.00 86.44 96 GLN A N 1
ATOM 768 C CA . GLN A 1 96 ? -33.482 4.032 15.743 1.00 86.44 96 GLN A CA 1
ATOM 769 C C . GLN A 1 96 ? -34.929 4.168 15.228 1.00 86.44 96 GLN A C 1
ATOM 771 O O . GLN A 1 96 ? -35.866 4.029 16.017 1.00 86.44 96 GLN A O 1
ATOM 776 N N . PRO A 1 97 ? -35.130 4.351 13.905 1.00 86.38 97 PRO A N 1
ATOM 777 C CA . PRO A 1 97 ? -34.097 4.482 12.872 1.00 86.38 97 PRO A CA 1
ATOM 778 C C . PRO A 1 97 ? -33.377 5.835 12.949 1.00 86.38 97 PRO A C 1
ATOM 780 O O . PRO A 1 97 ? -34.019 6.869 13.108 1.00 86.38 97 PRO A O 1
ATOM 783 N N . TYR A 1 98 ? -32.050 5.832 12.787 1.00 90.81 98 TYR A N 1
ATOM 784 C CA . TYR A 1 98 ? -31.273 7.072 12.803 1.00 90.81 98 TYR A CA 1
ATOM 785 C C . TYR A 1 98 ? -31.611 7.933 11.584 1.00 90.81 98 TYR A C 1
ATOM 787 O O . TYR A 1 98 ? -31.552 7.473 10.437 1.00 90.81 98 TYR A O 1
ATOM 795 N N . GLN A 1 99 ? -31.967 9.190 11.839 1.00 91.75 99 GLN A N 1
ATOM 796 C CA . GLN A 1 99 ? -32.390 10.138 10.817 1.00 91.75 99 GLN A CA 1
ATOM 797 C C . GLN A 1 99 ? -31.667 11.471 10.975 1.00 91.75 99 GLN A C 1
ATOM 799 O O . GLN A 1 99 ? -31.437 11.938 12.087 1.00 91.75 99 GLN A O 1
ATOM 804 N N . PHE A 1 100 ? -31.372 12.107 9.846 1.00 91.38 100 PHE A N 1
ATOM 805 C CA . PHE A 1 100 ? -30.883 13.476 9.779 1.00 91.38 100 PHE A CA 1
ATOM 806 C C . PHE A 1 100 ? -31.871 14.300 8.955 1.00 91.38 100 PHE A C 1
ATOM 808 O O . PHE A 1 100 ? -32.164 13.951 7.811 1.00 91.38 100 PHE A O 1
ATOM 815 N N . GLU A 1 101 ? -32.449 15.342 9.560 1.00 90.12 101 GLU A N 1
ATOM 816 C CA . GLU A 1 101 ? -33.467 16.195 8.920 1.00 90.12 101 GLU A CA 1
ATOM 817 C C . GLU A 1 101 ? -34.641 15.395 8.312 1.00 90.12 101 GLU A C 1
ATOM 819 O O . GLU A 1 101 ? -35.094 15.653 7.198 1.00 90.12 101 GLU A O 1
ATOM 824 N N . GLY A 1 102 ? -35.110 14.362 9.024 1.00 87.69 102 GLY A N 1
ATOM 825 C CA . GLY A 1 102 ? -36.211 13.496 8.580 1.00 87.69 102 GLY A CA 1
ATOM 826 C C . GLY A 1 102 ? -35.843 12.476 7.494 1.00 87.69 102 GLY A C 1
ATOM 827 O O . GLY A 1 102 ? -36.722 11.775 6.995 1.00 87.69 102 GLY A O 1
ATOM 828 N N . ARG A 1 103 ? -34.559 12.363 7.124 1.00 91.06 103 ARG A N 1
ATOM 829 C CA . ARG A 1 103 ? -34.055 11.406 6.128 1.00 91.06 103 ARG A CA 1
ATOM 830 C C . ARG A 1 103 ? -33.265 10.292 6.799 1.00 91.06 103 ARG A C 1
ATOM 832 O O . ARG A 1 103 ? -32.439 10.551 7.669 1.00 91.06 103 ARG A O 1
ATOM 839 N N . VAL A 1 104 ? -33.498 9.051 6.375 1.00 91.12 104 VAL A N 1
ATOM 840 C CA . VAL A 1 104 ? -32.816 7.869 6.925 1.00 91.12 104 VAL A CA 1
ATOM 841 C C . VAL A 1 104 ? -31.322 7.929 6.608 1.00 91.12 104 VAL A C 1
ATOM 843 O O . VAL A 1 104 ? -30.926 8.109 5.452 1.00 91.12 104 VAL A O 1
ATOM 846 N N . ILE A 1 105 ? -30.497 7.750 7.638 1.00 91.50 105 ILE A N 1
ATOM 847 C CA . ILE A 1 105 ? -29.046 7.615 7.503 1.00 91.50 105 ILE A CA 1
ATOM 848 C C . ILE A 1 105 ? -28.744 6.186 7.037 1.00 91.50 105 ILE A C 1
ATOM 850 O O . ILE A 1 105 ? -29.142 5.216 7.677 1.00 91.50 105 ILE A O 1
ATOM 854 N N . LYS A 1 106 ? -28.041 6.053 5.907 1.00 89.81 106 LYS A N 1
ATOM 855 C CA . LYS A 1 106 ? -27.636 4.767 5.314 1.00 89.81 106 LYS A CA 1
ATOM 856 C C . LYS A 1 106 ? -26.281 4.292 5.825 1.00 89.81 106 LYS A C 1
ATOM 858 O O . LYS A 1 106 ? -26.087 3.096 6.003 1.00 89.81 106 LYS A O 1
ATOM 863 N N . SER A 1 107 ? -25.344 5.213 6.035 1.00 88.50 107 SER A N 1
ATOM 864 C CA . SER A 1 107 ? -24.021 4.904 6.584 1.00 88.50 107 SER A CA 1
ATOM 865 C C . SER A 1 107 ? -23.337 6.151 7.140 1.00 88.50 107 SER A C 1
ATOM 867 O O . SER A 1 107 ? -23.685 7.272 6.767 1.00 88.50 107 SER A O 1
ATOM 869 N N . ILE A 1 108 ? -22.305 5.935 7.951 1.00 89.31 108 ILE A N 1
ATOM 870 C CA . ILE A 1 108 ? -21.390 6.960 8.466 1.00 89.31 108 ILE A CA 1
ATOM 871 C C . ILE A 1 108 ? -20.001 6.662 7.899 1.00 89.31 108 ILE A C 1
ATOM 873 O O . ILE A 1 108 ? -19.620 5.497 7.794 1.00 89.31 108 ILE A O 1
ATOM 877 N N . SER A 1 109 ? -19.255 7.694 7.525 1.00 88.75 109 SER A N 1
ATOM 878 C CA . SER A 1 109 ? -17.830 7.603 7.199 1.00 88.75 109 SER A CA 1
ATOM 879 C C . SER A 1 109 ? -17.038 8.595 8.040 1.00 88.75 109 SER A C 1
ATOM 881 O O . SER A 1 109 ? -17.511 9.705 8.268 1.00 88.75 109 SER A O 1
ATOM 883 N N . TYR A 1 110 ? -15.831 8.212 8.451 1.00 90.06 110 TYR A N 1
ATOM 884 C CA . TYR A 1 110 ? -14.918 9.031 9.258 1.00 90.06 110 TYR A CA 1
ATOM 885 C C . TYR A 1 110 ? -13.931 9.790 8.364 1.00 90.06 110 TYR A C 1
ATOM 887 O O . TYR A 1 110 ? -12.715 9.635 8.429 1.00 90.06 110 TYR A O 1
ATOM 895 N N . PHE A 1 111 ? -14.497 10.547 7.435 1.00 90.75 111 PHE A N 1
ATOM 896 C CA . PHE A 1 111 ? -13.785 11.261 6.394 1.00 90.75 111 PHE A CA 1
ATOM 897 C C . PHE A 1 111 ? -14.564 12.522 6.043 1.00 90.75 111 PHE A C 1
ATOM 899 O O . PHE A 1 111 ? -15.768 12.412 5.817 1.00 90.75 111 PHE A O 1
ATOM 906 N N . HIS A 1 112 ? -13.900 13.672 5.936 1.00 89.44 112 HIS A N 1
ATOM 907 C CA . HIS A 1 112 ? -14.469 14.909 5.389 1.00 89.44 112 HIS A CA 1
ATOM 908 C C . HIS A 1 112 ? -14.053 15.095 3.922 1.00 89.44 112 HIS A C 1
ATOM 910 O O . HIS A 1 112 ? -12.913 15.485 3.653 1.00 89.44 112 HIS A O 1
ATOM 916 N N . PRO A 1 113 ? -14.944 14.821 2.944 1.00 86.06 113 PRO A N 1
ATOM 917 C CA . PRO A 1 113 ? -14.638 15.008 1.528 1.00 86.06 113 PRO A CA 1
ATOM 918 C C . PRO A 1 113 ? -14.182 16.419 1.152 1.00 86.06 113 PRO A C 1
ATOM 920 O O . PRO A 1 113 ? -13.427 16.558 0.188 1.00 86.06 113 PRO A O 1
ATOM 923 N N . SER A 1 114 ? -14.631 17.447 1.877 1.00 89.38 114 SER A N 1
ATOM 924 C CA . SER A 1 114 ? -14.267 18.845 1.627 1.00 89.38 114 SER A CA 1
ATOM 925 C C . SER A 1 114 ? -12.771 19.124 1.820 1.00 89.38 114 SER A C 1
ATOM 927 O O . SER A 1 114 ? -12.232 20.036 1.192 1.00 89.38 114 SER A O 1
ATOM 929 N N . GLU A 1 115 ? -12.086 18.297 2.612 1.00 86.75 115 GLU A N 1
ATOM 930 C CA . GLU A 1 115 ? -10.682 18.461 3.000 1.00 86.75 115 GLU A CA 1
ATOM 931 C C . GLU A 1 115 ? -9.729 17.517 2.238 1.00 86.75 115 GLU A C 1
ATOM 933 O O . GLU A 1 115 ? -8.523 17.496 2.482 1.00 86.75 115 GLU A O 1
ATOM 938 N N . GLY A 1 116 ? -10.232 16.728 1.280 1.00 87.69 116 GLY A N 1
ATOM 939 C CA . GLY A 1 116 ? -9.394 15.801 0.515 1.00 87.69 116 GLY A CA 1
ATOM 940 C C . GLY A 1 116 ? -8.658 14.816 1.429 1.00 87.69 116 GLY A C 1
ATOM 941 O O . GLY A 1 116 ? -9.238 14.329 2.385 1.00 87.69 116 GLY A O 1
ATOM 942 N N . ALA A 1 117 ? -7.389 14.499 1.154 1.00 84.12 117 ALA A N 1
ATOM 943 C CA . ALA A 1 117 ? -6.635 13.532 1.963 1.00 84.12 117 ALA A CA 1
ATOM 944 C C . ALA A 1 117 ? -6.509 13.940 3.443 1.00 84.12 117 ALA A C 1
ATOM 946 O O . ALA A 1 117 ? -6.532 13.067 4.310 1.00 84.12 117 ALA A O 1
ATOM 947 N N . ASP A 1 118 ? -6.426 15.237 3.737 1.00 86.19 118 ASP A N 1
ATOM 948 C CA . ASP A 1 118 ? -6.278 15.751 5.103 1.00 86.19 118 ASP A CA 1
ATOM 949 C C . ASP A 1 118 ? -7.557 15.536 5.932 1.00 86.19 118 ASP A C 1
ATOM 951 O O . ASP A 1 118 ? -7.493 15.362 7.144 1.00 86.19 118 ASP A O 1
ATOM 955 N N . GLY A 1 119 ? -8.707 15.388 5.265 1.00 84.44 119 GLY A N 1
ATOM 956 C CA . GLY A 1 119 ? -9.987 15.043 5.884 1.00 84.44 119 GLY A CA 1
ATOM 957 C C . GLY A 1 119 ? -10.108 13.604 6.391 1.00 84.44 119 GLY A C 1
ATOM 958 O O . GLY A 1 119 ? -11.155 13.250 6.931 1.00 84.44 119 GLY A O 1
ATOM 959 N N . GLN A 1 120 ? -9.098 12.749 6.191 1.00 91.06 120 GLN A N 1
ATOM 960 C CA . GLN A 1 120 ? -9.066 11.382 6.734 1.00 91.06 120 GLN A CA 1
ATOM 961 C C . GLN A 1 120 ? -8.766 11.412 8.229 1.00 91.06 120 GLN A C 1
ATOM 963 O O . GLN A 1 120 ? -7.822 12.085 8.649 1.00 91.06 120 GLN A O 1
ATOM 968 N N . HIS A 1 121 ? -9.504 10.635 9.031 1.00 92.12 121 HIS A N 1
ATOM 969 C CA . HIS A 1 121 ? -9.331 10.659 10.486 1.00 92.12 121 HIS A CA 1
ATOM 970 C C . HIS A 1 121 ? -7.894 10.322 10.900 1.00 92.12 121 HIS A C 1
ATOM 972 O O . HIS A 1 121 ? -7.340 11.019 11.742 1.00 92.12 121 HIS A O 1
ATOM 978 N N . GLY A 1 122 ? -7.220 9.373 10.244 1.00 92.75 122 GLY A N 1
ATOM 979 C CA . GLY A 1 122 ? -5.804 9.095 10.516 1.00 92.75 122 GLY A CA 1
ATOM 980 C C . GLY A 1 122 ? -4.887 10.317 10.339 1.00 92.75 122 GLY A C 1
ATOM 981 O O . GLY A 1 122 ? -3.988 10.543 11.149 1.00 92.75 122 GLY A O 1
ATOM 982 N N . ASN A 1 123 ? -5.126 11.159 9.328 1.00 93.50 123 ASN A N 1
ATOM 983 C CA . ASN A 1 123 ? -4.343 12.384 9.130 1.00 93.50 123 ASN A CA 1
ATOM 984 C C . ASN A 1 123 ? -4.680 13.441 10.185 1.00 93.50 123 ASN A C 1
ATOM 986 O O . ASN A 1 123 ? -3.761 13.955 10.826 1.00 93.50 123 ASN A O 1
ATOM 990 N N . LYS A 1 124 ? -5.972 13.669 10.449 1.00 92.94 124 LYS A N 1
ATOM 991 C CA . LYS A 1 124 ? -6.427 14.586 11.505 1.00 92.94 124 LYS A CA 1
ATOM 992 C C . LYS A 1 124 ? -5.937 14.190 12.896 1.00 92.94 124 LYS A C 1
ATOM 994 O O . LYS A 1 124 ? -5.528 15.043 13.675 1.00 92.94 124 LYS A O 1
ATOM 999 N N . ALA A 1 125 ? -5.959 12.895 13.211 1.00 93.50 125 ALA A N 1
ATOM 1000 C CA . ALA A 1 125 ? -5.493 12.361 14.487 1.00 93.50 125 ALA A CA 1
ATOM 1001 C C . ALA A 1 125 ? -4.000 12.639 14.663 1.00 93.50 125 ALA A C 1
ATOM 1003 O O . ALA A 1 125 ? -3.573 13.131 15.702 1.00 93.50 125 ALA A O 1
ATOM 1004 N N . ALA A 1 126 ? -3.201 12.376 13.629 1.00 93.75 126 ALA A N 1
ATOM 1005 C CA . ALA A 1 126 ? -1.776 12.646 13.692 1.00 93.75 126 ALA A CA 1
ATOM 1006 C C . ALA A 1 126 ? -1.461 14.142 13.801 1.00 93.75 126 ALA A C 1
ATOM 1008 O O . ALA A 1 126 ? -0.553 14.486 14.545 1.00 93.75 126 ALA A O 1
ATOM 1009 N N . GLU A 1 127 ? -2.187 15.014 13.092 1.00 93.81 127 GLU A N 1
ATOM 1010 C CA . GLU A 1 127 ? -2.051 16.474 13.218 1.00 93.81 127 GLU A CA 1
ATOM 1011 C C . GLU A 1 127 ? -2.399 16.955 14.634 1.00 93.81 127 GLU A C 1
ATOM 1013 O O . GLU A 1 127 ? -1.619 17.680 15.245 1.00 93.81 127 GLU A O 1
ATOM 1018 N N . MET A 1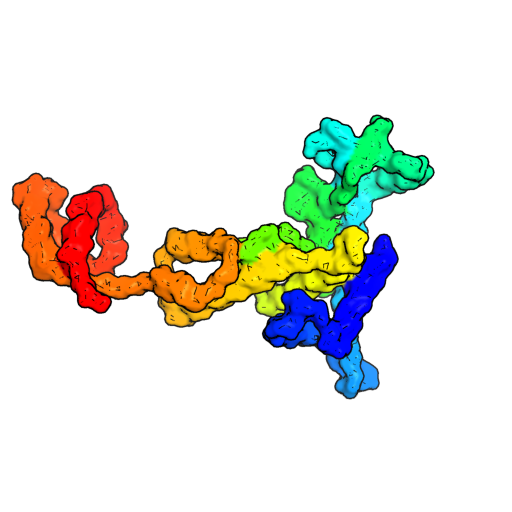 128 ? -3.512 16.478 15.202 1.00 92.50 128 MET A N 1
ATOM 1019 C CA . MET A 1 128 ? -3.925 16.785 16.578 1.00 92.50 128 MET A CA 1
ATOM 1020 C C . MET A 1 128 ? -2.858 16.398 17.615 1.00 92.50 128 MET A C 1
ATOM 1022 O O . MET A 1 128 ? -2.707 17.066 18.637 1.00 92.50 128 MET A O 1
ATOM 1026 N N . LEU A 1 129 ? -2.128 15.311 17.363 1.00 93.62 129 LEU A N 1
ATOM 1027 C CA . LEU A 1 129 ? -1.123 14.766 18.275 1.00 93.62 129 LEU A CA 1
ATOM 1028 C C . LEU A 1 129 ? 0.284 15.339 18.045 1.00 93.62 129 LEU A C 1
ATOM 1030 O O . LEU A 1 129 ? 1.193 15.048 18.831 1.00 93.62 129 LEU A O 1
ATOM 1034 N N . GLU A 1 130 ? 0.493 16.172 17.020 1.00 93.12 130 GLU A N 1
ATOM 1035 C CA . GLU A 1 130 ? 1.773 16.853 16.825 1.00 93.12 130 GLU A CA 1
ATOM 1036 C C . GLU A 1 130 ? 2.121 17.708 18.055 1.00 93.12 130 GLU A C 1
ATOM 1038 O O . GLU A 1 130 ? 1.293 18.414 18.625 1.00 93.12 130 GLU A O 1
ATOM 1043 N N . GLY A 1 131 ? 3.368 17.608 18.523 1.00 90.38 131 GLY A N 1
ATOM 1044 C CA . GLY A 1 131 ? 3.825 18.323 19.721 1.00 90.38 131 GLY A CA 1
ATOM 1045 C C . GLY A 1 131 ? 3.339 17.744 21.058 1.00 90.38 131 GLY A C 1
ATOM 1046 O O . GLY A 1 131 ? 3.792 18.211 22.100 1.00 90.38 131 GLY A O 1
ATOM 1047 N N . SER A 1 132 ? 2.511 16.691 21.057 1.00 89.25 132 SER A N 1
ATOM 1048 C CA . SER A 1 132 ? 1.991 16.049 22.280 1.00 89.25 132 SER A CA 1
ATOM 1049 C C . SER A 1 132 ? 2.947 15.019 22.905 1.00 89.25 132 SER A C 1
ATOM 1051 O O . SER A 1 132 ? 2.567 14.280 23.808 1.00 89.25 132 SER A O 1
ATOM 1053 N N . GLY A 1 133 ? 4.195 14.946 22.430 1.00 88.19 133 GLY A N 1
ATOM 1054 C CA . GLY A 1 133 ? 5.203 13.991 22.910 1.00 88.19 133 GLY A CA 1
ATOM 1055 C C . GLY A 1 133 ? 5.109 12.587 22.301 1.00 88.19 133 GLY A C 1
ATOM 1056 O O . GLY A 1 133 ? 5.932 11.738 22.637 1.00 88.19 133 GLY A O 1
ATOM 1057 N N . ILE A 1 134 ? 4.165 12.356 21.382 1.00 89.25 134 ILE A N 1
ATOM 1058 C CA . ILE A 1 134 ? 4.040 11.099 20.634 1.00 89.25 134 ILE A CA 1
ATOM 1059 C C . ILE A 1 134 ? 5.217 10.957 19.652 1.00 89.25 134 ILE A C 1
ATOM 1061 O O . ILE A 1 134 ? 5.507 11.909 18.916 1.00 89.25 134 ILE A O 1
ATOM 1065 N N . PRO A 1 135 ? 5.901 9.797 19.602 1.00 89.94 135 PRO A N 1
ATOM 1066 C CA . PRO A 1 135 ? 7.008 9.582 18.675 1.00 89.94 135 PRO A CA 1
ATOM 1067 C C . PRO A 1 135 ? 6.595 9.768 17.201 1.00 89.94 135 PRO A C 1
ATOM 1069 O O . PRO A 1 135 ? 5.512 9.314 16.813 1.00 89.94 135 PRO A O 1
ATOM 1072 N N . PRO A 1 136 ? 7.448 10.367 16.344 1.00 91.31 136 PRO A N 1
ATOM 1073 C CA . PRO A 1 136 ? 7.137 10.586 14.928 1.00 91.31 136 PRO A CA 1
ATOM 1074 C C . PRO A 1 136 ? 6.733 9.316 14.171 1.00 91.31 136 PRO A C 1
ATOM 1076 O O . PRO A 1 136 ? 5.875 9.355 13.292 1.00 91.31 136 PRO A O 1
ATOM 1079 N N . GLU A 1 137 ? 7.322 8.175 14.519 1.00 90.88 137 GLU A N 1
ATOM 1080 C CA . GLU A 1 137 ? 7.020 6.876 13.921 1.00 90.88 137 GLU A CA 1
ATOM 1081 C C . GLU A 1 137 ? 5.576 6.448 14.212 1.00 90.88 137 GLU A C 1
ATOM 1083 O O . GLU A 1 137 ? 4.892 5.924 13.332 1.00 90.88 137 GLU A O 1
ATOM 1088 N N . ILE A 1 138 ? 5.078 6.738 15.416 1.00 92.19 138 ILE A N 1
ATOM 1089 C CA . ILE A 1 138 ? 3.691 6.463 15.796 1.00 92.19 138 ILE A CA 1
ATOM 1090 C C . ILE A 1 138 ? 2.735 7.407 15.078 1.00 92.19 138 ILE A C 1
ATOM 1092 O O . ILE A 1 138 ? 1.713 6.951 14.573 1.00 92.19 138 ILE A O 1
ATOM 1096 N N . LEU A 1 139 ? 3.089 8.684 14.920 1.00 94.69 139 LEU A N 1
ATOM 1097 C CA . LEU A 1 139 ? 2.297 9.603 14.098 1.00 94.69 139 LEU A CA 1
ATOM 1098 C C . LEU A 1 139 ? 2.191 9.111 12.645 1.00 94.69 139 LEU A C 1
ATOM 1100 O O . LEU A 1 139 ? 1.117 9.175 12.053 1.00 94.69 139 LEU A O 1
ATOM 1104 N N . ILE A 1 140 ? 3.265 8.553 12.076 1.00 94.62 140 ILE A N 1
ATOM 1105 C CA . ILE A 1 140 ? 3.235 7.938 10.737 1.00 94.62 140 ILE A CA 1
ATOM 1106 C C . ILE A 1 140 ? 2.298 6.723 10.702 1.00 94.62 140 ILE A C 1
ATOM 1108 O O . ILE A 1 140 ? 1.504 6.605 9.766 1.00 94.62 140 ILE A O 1
ATOM 1112 N N . ALA A 1 141 ? 2.360 5.847 11.709 1.00 94.75 141 ALA A N 1
ATOM 1113 C CA . ALA A 1 141 ? 1.453 4.707 11.829 1.00 94.75 141 ALA A CA 1
ATOM 1114 C C . ALA A 1 141 ? -0.013 5.164 11.891 1.00 94.75 141 ALA A C 1
ATOM 1116 O O . ALA A 1 141 ? -0.846 4.651 11.149 1.00 94.75 141 ALA A O 1
ATOM 1117 N N . ILE A 1 142 ? -0.312 6.197 12.686 1.00 95.44 142 ILE A N 1
ATOM 1118 C CA . ILE A 1 142 ? -1.644 6.809 12.780 1.00 95.44 142 ILE A CA 1
ATOM 1119 C C . ILE A 1 142 ? -2.081 7.393 11.428 1.00 95.44 142 ILE A C 1
ATOM 1121 O O . ILE A 1 142 ? -3.192 7.130 10.987 1.00 95.44 142 ILE A O 1
ATOM 1125 N N . ARG A 1 143 ? -1.216 8.096 10.687 1.00 95.50 143 ARG A N 1
ATOM 1126 C CA . ARG A 1 143 ? -1.571 8.618 9.347 1.00 95.50 143 ARG A CA 1
ATOM 1127 C C . ARG A 1 143 ? -1.885 7.532 8.325 1.00 95.50 143 ARG A C 1
ATOM 1129 O O . ARG A 1 143 ? -2.578 7.787 7.344 1.00 95.50 143 ARG A O 1
ATOM 1136 N N . LYS A 1 144 ? -1.298 6.346 8.486 1.00 95.50 144 LYS A N 1
ATOM 1137 C CA . LYS A 1 144 ? -1.264 5.313 7.444 1.00 95.50 144 LYS A CA 1
ATOM 1138 C C . LYS A 1 144 ? -1.923 3.995 7.836 1.00 95.50 144 LYS A C 1
ATOM 1140 O O . LYS A 1 144 ? -1.863 3.066 7.037 1.00 95.50 144 LYS A O 1
ATOM 1145 N N . HIS A 1 145 ? -2.570 3.898 8.993 1.00 95.00 145 HIS A N 1
ATOM 1146 C CA . HIS A 1 145 ? -3.190 2.644 9.424 1.00 95.00 145 HIS A CA 1
ATOM 1147 C C . HIS A 1 145 ? -4.231 2.119 8.426 1.00 95.00 145 HIS A C 1
ATOM 1149 O O . HIS A 1 145 ? -4.234 0.944 8.087 1.00 95.00 145 HIS A O 1
ATOM 1155 N N . GLU A 1 146 ? -4.997 2.999 7.793 1.00 93.75 146 GLU A N 1
ATOM 1156 C CA . GLU A 1 146 ? -5.982 2.611 6.778 1.00 93.75 146 GLU A CA 1
ATOM 1157 C C . GLU A 1 146 ? -5.421 2.497 5.347 1.00 93.75 146 GLU A C 1
ATOM 1159 O O . GLU A 1 146 ? -6.171 2.396 4.372 1.00 93.75 146 GLU A O 1
ATOM 1164 N N . VAL A 1 147 ? -4.095 2.500 5.162 1.00 95.44 147 VAL A N 1
ATOM 1165 C CA . VAL A 1 147 ? -3.502 2.516 3.814 1.00 95.44 147 VAL A CA 1
ATOM 1166 C C . VAL A 1 147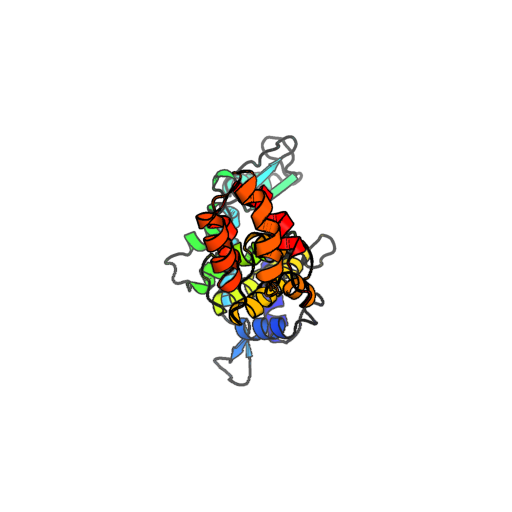 ? -3.886 1.287 2.980 1.00 95.44 147 VAL A C 1
ATOM 1168 O O . VAL 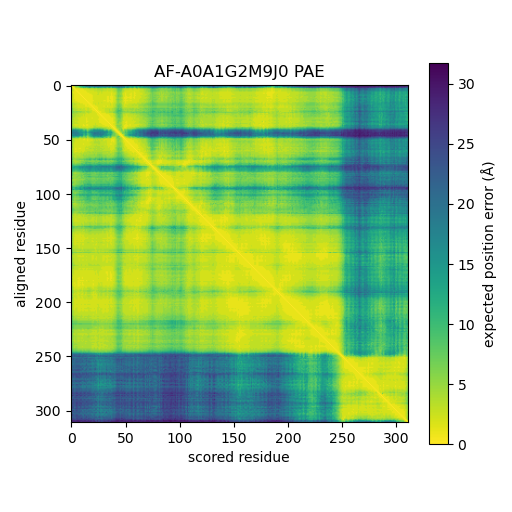A 1 147 ? -3.962 1.401 1.756 1.00 95.44 147 VAL A O 1
ATOM 1171 N N . ALA A 1 148 ? -4.200 0.145 3.608 1.00 95.94 148 ALA A N 1
ATOM 1172 C CA . ALA A 1 148 ? -4.718 -1.040 2.926 1.00 95.94 148 ALA A CA 1
ATOM 1173 C C . ALA A 1 148 ? -5.933 -0.732 2.039 1.00 95.94 148 ALA A C 1
ATOM 1175 O O . ALA A 1 148 ? -5.987 -1.240 0.923 1.00 95.94 148 ALA A O 1
ATOM 1176 N N . TYR A 1 149 ? -6.850 0.158 2.439 1.00 93.00 149 TYR A N 1
ATOM 1177 C CA . TYR A 1 149 ? -8.033 0.503 1.633 1.00 93.00 149 TYR A CA 1
ATOM 1178 C C . TYR A 1 149 ? -7.700 1.098 0.255 1.00 93.00 149 TYR A C 1
ATOM 1180 O O . TYR A 1 149 ? -8.527 1.051 -0.656 1.00 93.00 149 TYR A O 1
ATOM 1188 N N . GLN A 1 150 ? -6.480 1.609 0.057 1.00 94.81 150 GLN A N 1
ATOM 1189 C CA . GLN A 1 150 ? -6.010 2.082 -1.250 1.00 94.81 150 GLN A CA 1
ATOM 1190 C C . GLN A 1 150 ? -5.691 0.928 -2.223 1.00 94.81 150 GLN A C 1
ATOM 1192 O O . GLN A 1 150 ? -5.527 1.147 -3.425 1.00 94.81 150 GLN A O 1
ATOM 1197 N N . PHE A 1 151 ? -5.640 -0.315 -1.735 1.00 96.88 151 PHE A N 1
ATOM 1198 C CA . PHE A 1 151 ? -5.267 -1.518 -2.479 1.00 96.88 151 PHE A CA 1
ATOM 1199 C C . PHE A 1 151 ? -6.483 -2.386 -2.824 1.00 96.88 151 PHE A C 1
ATOM 1201 O O . PHE A 1 151 ? -6.534 -3.580 -2.546 1.00 96.88 151 PHE A O 1
ATOM 1208 N N . SER A 1 152 ? -7.445 -1.811 -3.549 1.00 96.00 152 SER A N 1
ATOM 1209 C CA . SER A 1 152 ? -8.542 -2.587 -4.164 1.00 96.00 152 SER A CA 1
ATOM 1210 C C . SER A 1 152 ? -8.077 -3.560 -5.265 1.00 96.00 152 SER A C 1
ATOM 1212 O O . SER A 1 152 ? -8.869 -4.356 -5.766 1.00 96.00 152 SER A O 1
ATOM 1214 N N . ARG A 1 153 ? -6.802 -3.468 -5.668 1.00 95.94 153 ARG A N 1
ATOM 1215 C CA . ARG A 1 153 ? -6.144 -4.220 -6.745 1.00 95.94 153 ARG A CA 1
ATOM 1216 C C . ARG A 1 153 ? -4.704 -4.542 -6.366 1.00 95.94 153 ARG A C 1
ATOM 1218 O O . ARG A 1 153 ? -4.090 -3.800 -5.597 1.00 95.94 153 ARG A O 1
ATOM 1225 N N . ILE A 1 154 ? -4.139 -5.585 -6.967 1.00 97.38 154 ILE A N 1
ATOM 1226 C CA . ILE A 1 154 ? -2.745 -5.995 -6.767 1.00 97.38 154 ILE A CA 1
ATOM 1227 C C . ILE A 1 154 ? -1.865 -5.260 -7.774 1.00 97.38 154 ILE A C 1
ATOM 1229 O O . ILE A 1 154 ? -1.703 -5.747 -8.882 1.00 97.38 154 ILE A O 1
ATOM 1233 N N . ASN A 1 155 ? -1.268 -4.115 -7.435 1.00 94.62 155 ASN A N 1
ATOM 1234 C CA . ASN A 1 155 ? -0.343 -3.440 -8.349 1.00 94.62 155 ASN A CA 1
ATOM 1235 C C . ASN A 1 155 ? 0.815 -2.725 -7.622 1.00 94.62 155 ASN A C 1
ATOM 1237 O O . ASN A 1 155 ? 0.634 -2.038 -6.617 1.00 94.62 155 ASN A O 1
ATOM 1241 N N . ALA A 1 156 ? 2.031 -2.866 -8.156 1.00 98.00 156 ALA A N 1
ATOM 1242 C CA . ALA A 1 156 ? 3.247 -2.314 -7.554 1.00 98.00 156 ALA A CA 1
ATOM 1243 C C . ALA A 1 156 ? 3.290 -0.777 -7.569 1.00 98.00 156 ALA A C 1
ATOM 1245 O O . ALA A 1 156 ? 3.962 -0.177 -6.730 1.00 98.00 156 ALA A O 1
ATOM 1246 N N . ALA A 1 157 ? 2.594 -0.135 -8.513 1.00 97.88 157 ALA A N 1
ATOM 1247 C CA . ALA A 1 157 ? 2.548 1.322 -8.611 1.00 97.88 157 ALA A CA 1
ATOM 1248 C C . ALA A 1 157 ? 1.869 1.959 -7.387 1.00 97.88 157 ALA A C 1
ATOM 1250 O O . ALA A 1 157 ? 2.368 2.957 -6.875 1.00 97.88 157 ALA A O 1
ATOM 1251 N N . THR A 1 158 ? 0.779 1.371 -6.886 1.00 97.81 158 THR A N 1
ATOM 1252 C CA . THR A 1 158 ? 0.095 1.826 -5.667 1.00 97.81 158 THR A CA 1
ATOM 1253 C C . THR A 1 158 ? 0.997 1.671 -4.441 1.00 97.81 158 THR A C 1
ATOM 1255 O O . THR A 1 158 ? 1.071 2.582 -3.619 1.00 97.81 158 THR A O 1
ATOM 1258 N N . TYR A 1 159 ? 1.758 0.572 -4.338 1.00 98.06 159 TYR A N 1
ATOM 1259 C CA . TYR A 1 159 ? 2.738 0.416 -3.256 1.00 98.06 159 TYR A CA 1
ATOM 1260 C C . TYR A 1 159 ? 3.820 1.502 -3.317 1.00 98.06 159 TYR A C 1
ATOM 1262 O O . TYR A 1 159 ? 4.090 2.175 -2.325 1.00 98.06 159 TYR A O 1
ATOM 1270 N N . GLU A 1 160 ? 4.398 1.727 -4.498 1.00 97.56 160 GLU A N 1
ATOM 1271 C CA . GLU A 1 160 ? 5.396 2.777 -4.706 1.00 97.56 160 GLU A CA 1
ATOM 1272 C C . GLU A 1 160 ? 4.854 4.172 -4.348 1.00 97.56 160 GLU A C 1
ATOM 1274 O O . GLU A 1 160 ? 5.553 4.946 -3.697 1.00 97.56 160 GLU A O 1
ATOM 1279 N N . GLU A 1 161 ? 3.608 4.482 -4.715 1.00 97.00 161 GLU A N 1
ATOM 1280 C CA . GLU A 1 161 ? 2.950 5.757 -4.404 1.00 97.00 161 GLU A CA 1
ATOM 1281 C C . GLU A 1 161 ? 2.800 6.001 -2.900 1.00 97.00 161 GLU A C 1
ATOM 1283 O O . GLU A 1 161 ? 3.090 7.096 -2.428 1.00 97.00 161 GLU A O 1
ATOM 1288 N N . HIS A 1 162 ? 2.372 4.994 -2.136 1.00 96.12 162 HIS A N 1
ATOM 1289 C CA . HIS A 1 162 ? 2.032 5.187 -0.725 1.00 96.12 162 HIS A CA 1
ATOM 1290 C C . HIS A 1 162 ? 3.172 4.892 0.253 1.00 96.12 162 HIS A C 1
ATOM 1292 O O . HIS A 1 162 ? 3.146 5.429 1.361 1.00 96.12 162 HIS A O 1
ATOM 1298 N N . PHE A 1 163 ? 4.165 4.087 -0.138 1.00 96.81 163 PHE A N 1
ATOM 1299 C CA . PHE A 1 163 ? 5.264 3.669 0.741 1.00 96.81 163 PHE A CA 1
ATOM 1300 C C . PHE A 1 163 ? 6.624 4.244 0.329 1.00 96.81 163 PHE A C 1
ATOM 1302 O O . PHE A 1 163 ? 7.437 4.572 1.189 1.00 96.81 163 PHE A O 1
ATOM 1309 N N . VAL A 1 164 ? 6.887 4.403 -0.973 1.00 96.00 164 VAL A N 1
ATOM 1310 C CA . VAL A 1 164 ? 8.238 4.720 -1.475 1.00 96.00 164 VAL A CA 1
ATOM 1311 C C . VAL A 1 164 ? 8.390 6.192 -1.837 1.00 96.00 164 VAL A C 1
ATOM 1313 O O . VAL A 1 164 ? 9.333 6.837 -1.385 1.00 96.00 164 VAL A O 1
ATOM 1316 N N . LYS A 1 165 ? 7.471 6.759 -2.626 1.00 96.31 165 LYS A N 1
ATOM 1317 C CA . LYS A 1 165 ? 7.509 8.182 -3.006 1.00 96.31 165 LYS A CA 1
ATOM 1318 C C . LYS A 1 165 ? 7.460 9.145 -1.812 1.00 96.31 165 LYS A C 1
ATOM 1320 O O . LYS A 1 165 ? 8.161 10.155 -1.883 1.00 96.31 165 LYS A O 1
ATOM 1325 N N . PRO A 1 166 ? 6.744 8.844 -0.706 1.00 94.75 166 PRO A N 1
ATOM 1326 C CA . PRO A 1 166 ? 6.809 9.642 0.518 1.00 94.75 166 PRO A CA 1
ATOM 1327 C C . PRO A 1 166 ? 8.159 9.549 1.246 1.00 94.75 166 PRO A C 1
ATOM 1329 O O . PRO A 1 166 ? 8.382 10.293 2.193 1.00 94.75 166 PRO A O 1
ATOM 1332 N N . LYS A 1 167 ? 9.070 8.680 0.781 1.00 96.12 167 LYS A N 1
ATOM 1333 C CA . LYS A 1 167 ? 10.426 8.460 1.307 1.00 96.12 167 LYS A CA 1
ATOM 1334 C C . LYS A 1 167 ? 10.462 7.879 2.722 1.00 96.12 167 LYS A C 1
ATOM 1336 O O . LYS A 1 167 ? 11.369 8.199 3.486 1.00 96.12 167 LYS A O 1
ATOM 1341 N N . PHE A 1 168 ? 9.514 7.005 3.055 1.00 96.06 168 PHE A N 1
ATOM 1342 C CA . PHE A 1 168 ? 9.573 6.260 4.310 1.00 96.06 168 PHE A CA 1
ATOM 1343 C C . PHE A 1 168 ? 10.779 5.314 4.331 1.00 96.06 168 PHE A C 1
ATOM 1345 O O . PHE A 1 168 ? 11.076 4.656 3.326 1.00 96.06 168 PHE A O 1
ATOM 1352 N N . THR A 1 169 ? 11.456 5.223 5.477 1.00 95.12 169 THR A N 1
ATOM 1353 C CA . THR A 1 169 ? 12.517 4.227 5.697 1.00 95.12 169 THR A CA 1
ATOM 1354 C C . THR A 1 169 ? 11.941 2.809 5.698 1.00 95.12 169 THR A C 1
ATOM 1356 O O . THR A 1 169 ? 10.725 2.628 5.766 1.00 95.12 169 THR A O 1
ATOM 1359 N N . ALA A 1 170 ? 12.795 1.785 5.626 1.00 91.88 170 ALA A N 1
ATOM 1360 C CA . ALA A 1 170 ? 12.335 0.396 5.678 1.00 91.88 170 ALA A CA 1
ATOM 1361 C C . ALA A 1 170 ? 11.573 0.104 6.984 1.00 91.88 170 ALA A C 1
ATOM 1363 O O . ALA A 1 170 ? 10.496 -0.482 6.955 1.00 91.88 170 ALA A O 1
ATOM 1364 N N . GLU A 1 171 ? 12.076 0.612 8.108 1.00 92.12 171 GLU A N 1
ATOM 1365 C CA . GLU A 1 171 ? 11.468 0.459 9.430 1.00 92.12 171 GLU A CA 1
ATOM 1366 C C . GLU A 1 171 ? 10.106 1.160 9.513 1.00 92.12 171 GLU A C 1
ATOM 1368 O O . GLU A 1 171 ? 9.161 0.620 10.083 1.00 92.12 171 GLU A O 1
ATOM 1373 N N . GLN A 1 172 ? 9.975 2.344 8.905 1.00 94.69 172 GLN A N 1
ATOM 1374 C CA . GLN A 1 172 ? 8.696 3.051 8.826 1.00 94.69 172 GLN A CA 1
ATOM 1375 C C . GLN A 1 172 ? 7.692 2.303 7.943 1.00 94.69 172 GLN A C 1
ATOM 1377 O O . GLN A 1 172 ? 6.523 2.206 8.303 1.00 94.69 172 GLN A O 1
ATOM 1382 N N . GLN A 1 173 ? 8.128 1.747 6.808 1.00 95.31 173 GLN A N 1
ATOM 1383 C CA . GLN A 1 173 ? 7.263 0.933 5.949 1.00 95.31 173 GLN A CA 1
ATOM 1384 C C . GLN A 1 173 ? 6.767 -0.319 6.683 1.00 95.31 173 GLN A C 1
ATOM 1386 O O . GLN A 1 173 ? 5.580 -0.632 6.609 1.00 95.31 173 GLN A O 1
ATOM 1391 N N . ASP A 1 174 ? 7.640 -0.990 7.436 1.00 94.50 174 ASP A N 1
ATOM 1392 C CA . ASP A 1 174 ? 7.275 -2.134 8.274 1.00 94.50 174 ASP A CA 1
ATOM 1393 C C . ASP A 1 174 ? 6.272 -1.754 9.365 1.00 94.50 174 ASP A C 1
ATOM 1395 O O . ASP A 1 174 ? 5.288 -2.462 9.576 1.00 94.50 174 ASP A O 1
ATOM 1399 N N . LEU A 1 175 ? 6.477 -0.616 10.029 1.00 94.56 175 LEU A N 1
ATOM 1400 C CA . LEU A 1 175 ? 5.546 -0.127 11.039 1.00 94.56 175 LEU A CA 1
ATOM 1401 C C . LEU A 1 175 ? 4.166 0.184 10.440 1.00 94.56 175 LEU A C 1
ATOM 1403 O O . LEU A 1 175 ? 3.153 -0.210 11.013 1.00 94.56 175 LEU A O 1
ATOM 1407 N N . ILE A 1 176 ? 4.118 0.833 9.272 1.00 95.88 176 ILE A N 1
ATOM 1408 C CA . ILE A 1 176 ? 2.866 1.099 8.549 1.00 95.88 176 ILE A CA 1
ATOM 1409 C C . ILE A 1 176 ? 2.163 -0.216 8.181 1.00 95.88 176 ILE A C 1
ATOM 1411 O O . ILE A 1 176 ? 0.952 -0.333 8.356 1.00 95.88 176 ILE A O 1
ATOM 1415 N N . LEU A 1 177 ? 2.909 -1.214 7.692 1.00 95.44 177 LEU A N 1
ATOM 1416 C CA . LEU A 1 177 ? 2.369 -2.539 7.374 1.00 95.44 177 LEU A CA 1
ATOM 1417 C C . LEU A 1 177 ? 1.732 -3.199 8.600 1.00 95.44 177 LEU A C 1
ATOM 1419 O O . LEU A 1 177 ? 0.640 -3.753 8.496 1.00 95.44 177 LEU A O 1
ATOM 1423 N N . VAL A 1 178 ? 2.398 -3.128 9.753 1.00 94.88 178 VAL A N 1
ATOM 1424 C CA . VAL A 1 178 ? 1.896 -3.699 11.009 1.00 94.88 178 VAL A CA 1
ATOM 1425 C C . VAL A 1 178 ? 0.659 -2.956 11.498 1.00 94.88 178 VAL A C 1
ATOM 1427 O O . VAL A 1 178 ? -0.332 -3.610 11.811 1.00 94.88 178 VAL A O 1
ATOM 1430 N N . ALA A 1 179 ? 0.683 -1.621 11.510 1.00 95.38 179 ALA A N 1
ATOM 1431 C CA . ALA A 1 179 ? -0.464 -0.796 11.888 1.00 95.38 179 ALA A CA 1
ATOM 1432 C C . ALA A 1 179 ? -1.686 -1.096 11.008 1.00 95.38 179 ALA A C 1
ATOM 1434 O O . ALA A 1 179 ? -2.787 -1.294 11.515 1.00 95.38 179 ALA A O 1
ATOM 1435 N N . SER A 1 180 ? -1.472 -1.225 9.696 1.00 95.62 180 SER A N 1
ATOM 1436 C CA . SER A 1 180 ? -2.547 -1.540 8.758 1.00 95.62 180 SER A CA 1
ATOM 1437 C C . SER A 1 180 ? -3.071 -2.966 8.884 1.00 95.62 180 SER A C 1
ATOM 1439 O O . SER A 1 180 ? -4.268 -3.200 8.742 1.00 95.62 180 SER A O 1
ATOM 1441 N N . TYR A 1 181 ? -2.205 -3.925 9.216 1.00 95.38 181 TYR A N 1
ATOM 1442 C CA . TYR A 1 181 ? -2.634 -5.290 9.498 1.00 95.38 181 TYR A CA 1
ATOM 1443 C C . TYR A 1 181 ? -3.518 -5.379 10.741 1.00 95.38 181 TYR A C 1
ATOM 1445 O O . TYR A 1 181 ? -4.578 -5.994 10.683 1.00 95.38 181 TYR A O 1
ATOM 1453 N N . ILE A 1 182 ? -3.085 -4.807 11.870 1.00 94.25 182 ILE A N 1
ATOM 1454 C CA . ILE A 1 182 ? -3.820 -4.939 13.137 1.00 94.25 182 ILE A CA 1
ATOM 1455 C C . ILE A 1 182 ? -5.165 -4.204 13.094 1.00 94.25 182 ILE A C 1
ATOM 1457 O O . ILE A 1 182 ? -6.136 -4.708 13.656 1.00 94.25 182 ILE A O 1
ATOM 1461 N N . ASP A 1 183 ? -5.234 -3.081 12.372 1.00 94.19 183 ASP A N 1
ATOM 1462 C CA . ASP A 1 183 ? -6.467 -2.336 12.102 1.00 94.19 183 ASP A CA 1
ATOM 1463 C C . ASP A 1 183 ? -7.444 -3.132 11.215 1.00 94.19 183 ASP A C 1
ATOM 1465 O O . ASP A 1 183 ? -8.609 -3.335 11.573 1.00 94.19 183 ASP A O 1
ATOM 1469 N N . ALA A 1 184 ? -6.951 -3.701 10.108 1.00 93.94 184 ALA A N 1
ATOM 1470 C CA . ALA A 1 184 ? -7.744 -4.574 9.241 1.00 93.94 184 ALA A CA 1
ATOM 1471 C C . ALA A 1 184 ? -8.202 -5.852 9.970 1.00 93.94 184 ALA A C 1
ATOM 1473 O O . ALA A 1 184 ? -9.341 -6.288 9.819 1.00 93.94 184 ALA A O 1
ATOM 1474 N N . MET A 1 185 ? -7.354 -6.426 10.829 1.00 94.50 185 MET A N 1
ATOM 1475 C CA . MET A 1 185 ? -7.707 -7.569 11.679 1.00 94.50 185 MET A CA 1
ATOM 1476 C C . MET A 1 185 ? -8.818 -7.249 12.688 1.00 94.50 185 MET A C 1
ATOM 1478 O O . MET A 1 185 ? -9.543 -8.149 13.112 1.00 94.50 185 MET A O 1
ATOM 1482 N N . ALA A 1 186 ? -8.950 -5.983 13.087 1.00 93.50 186 ALA A N 1
ATOM 1483 C CA . ALA A 1 186 ? -9.997 -5.503 13.982 1.00 93.50 186 ALA A CA 1
ATOM 1484 C C . ALA A 1 186 ? -11.222 -4.933 13.237 1.00 93.50 186 ALA A C 1
ATOM 1486 O O . ALA A 1 186 ? -12.197 -4.519 13.874 1.00 93.50 186 ALA A O 1
ATOM 1487 N N . SER A 1 187 ? -11.193 -4.942 11.903 1.00 90.75 187 SER A N 1
ATOM 1488 C CA . SER A 1 187 ? -12.287 -4.538 11.020 1.00 90.75 187 SER A CA 1
ATOM 1489 C C . SER A 1 187 ? -13.053 -5.777 10.562 1.00 90.75 187 SER A C 1
ATOM 1491 O O . SER A 1 187 ? -12.601 -6.524 9.699 1.00 90.75 187 SER A O 1
ATOM 1493 N N . LEU A 1 188 ? -14.201 -6.038 11.191 1.00 91.56 188 LEU A N 1
ATOM 1494 C CA . LEU A 1 188 ? -14.960 -7.274 10.989 1.00 91.56 188 LEU A CA 1
ATOM 1495 C C . LEU A 1 188 ? -16.069 -7.122 9.941 1.00 91.56 188 LEU A C 1
ATOM 1497 O O . LEU A 1 188 ? -16.822 -6.147 9.938 1.00 91.56 188 LEU A O 1
ATOM 1501 N N . LEU A 1 189 ? -16.213 -8.147 9.106 1.00 88.88 189 LEU A N 1
ATOM 1502 C CA . LEU A 1 189 ? -17.353 -8.376 8.225 1.00 88.88 189 LEU A CA 1
ATOM 1503 C C . LEU A 1 189 ? -18.606 -8.780 9.032 1.00 88.88 189 LEU A C 1
ATOM 1505 O O . LEU A 1 189 ? -18.503 -9.140 10.209 1.00 88.88 189 LEU A O 1
ATOM 1509 N N . PRO A 1 190 ? -19.807 -8.796 8.415 1.00 87.75 190 PRO A N 1
ATOM 1510 C CA . PRO A 1 190 ? -21.041 -9.209 9.094 1.00 87.75 190 PRO A CA 1
ATOM 1511 C C . PRO A 1 190 ? -21.025 -10.636 9.662 1.00 87.75 190 PRO A C 1
ATOM 1513 O O . PRO A 1 190 ? -21.807 -10.940 10.558 1.00 87.75 190 PRO A O 1
ATOM 1516 N N . ASP A 1 191 ? -20.158 -11.513 9.147 1.00 89.94 191 ASP A N 1
ATOM 1517 C CA . ASP A 1 191 ? -19.964 -12.876 9.656 1.00 89.94 191 ASP A CA 1
ATOM 1518 C C . ASP A 1 191 ? -18.985 -12.947 10.846 1.00 89.94 191 ASP A C 1
ATOM 1520 O O . ASP A 1 191 ? -18.710 -14.034 11.356 1.00 89.94 191 ASP A O 1
ATOM 1524 N N . GLY A 1 192 ? -18.473 -11.798 11.299 1.00 89.56 192 GLY A N 1
ATOM 1525 C CA . GLY A 1 192 ? -17.545 -11.670 12.417 1.00 89.56 192 GLY A CA 1
ATOM 1526 C C . GLY A 1 192 ? -16.085 -11.952 12.066 1.00 89.56 192 GLY A C 1
ATOM 1527 O O . GLY A 1 192 ? -15.252 -11.950 12.971 1.00 89.56 192 GLY A O 1
ATOM 1528 N N . LYS A 1 193 ? -15.750 -12.198 10.792 1.00 91.50 193 LYS A N 1
ATOM 1529 C CA . LYS A 1 193 ? -14.363 -12.418 10.361 1.00 91.50 193 LYS A CA 1
ATOM 1530 C C . LYS A 1 193 ? -13.672 -11.110 9.974 1.00 91.50 193 LYS A C 1
ATOM 1532 O O . LYS A 1 193 ? -14.346 -10.203 9.492 1.00 91.50 193 LYS A O 1
ATOM 1537 N N . PRO A 1 194 ? -12.341 -11.017 10.120 1.00 92.75 194 PRO A N 1
ATOM 1538 C CA . PRO A 1 194 ? -11.574 -9.882 9.616 1.00 92.75 194 PRO A CA 1
ATOM 1539 C C . PRO A 1 194 ? -11.728 -9.645 8.107 1.00 92.75 194 PRO A C 1
ATOM 1541 O O . PRO A 1 194 ? -11.660 -10.592 7.317 1.00 92.75 194 PRO A O 1
ATOM 1544 N N . ASP A 1 195 ? -11.857 -8.383 7.696 1.00 92.00 195 ASP A N 1
ATOM 1545 C CA . ASP A 1 195 ? -11.822 -7.968 6.291 1.00 92.00 195 ASP A CA 1
ATOM 1546 C C . ASP A 1 195 ? -10.381 -7.690 5.834 1.00 92.00 195 ASP A C 1
ATOM 1548 O O . ASP A 1 195 ? -9.871 -6.571 5.886 1.00 92.00 195 ASP A O 1
ATOM 1552 N N . LEU A 1 196 ? -9.697 -8.742 5.382 1.00 94.12 196 LEU A N 1
ATOM 1553 C CA . LEU A 1 196 ? -8.289 -8.667 4.976 1.00 94.12 196 LEU A CA 1
ATOM 1554 C C . LEU A 1 196 ? -8.073 -8.545 3.466 1.00 94.12 196 LEU A C 1
ATOM 1556 O O . LEU A 1 196 ? -6.922 -8.533 3.033 1.00 94.12 196 LEU A O 1
ATOM 1560 N N . GLY A 1 197 ? -9.124 -8.463 2.641 1.00 94.19 197 GLY A N 1
ATOM 1561 C CA . GLY A 1 197 ? -8.972 -8.519 1.178 1.00 94.19 197 GLY A CA 1
ATOM 1562 C C . GLY A 1 197 ? -8.033 -7.435 0.635 1.00 94.19 197 GLY A C 1
ATOM 1563 O O . GLY A 1 197 ? -7.089 -7.710 -0.106 1.00 94.19 197 GLY A O 1
ATOM 1564 N N . ASN A 1 198 ? -8.238 -6.202 1.094 1.00 96.25 198 ASN A N 1
ATOM 1565 C CA . ASN A 1 198 ? -7.401 -5.054 0.753 1.00 96.25 198 ASN A CA 1
ATOM 1566 C C . ASN A 1 198 ? -5.970 -5.172 1.309 1.00 96.25 198 ASN A C 1
ATOM 1568 O O . ASN A 1 198 ? -5.003 -4.807 0.639 1.00 96.25 198 ASN A O 1
ATOM 1572 N N . PHE A 1 199 ? -5.810 -5.735 2.509 1.00 96.56 199 PHE A N 1
ATOM 1573 C CA . PHE A 1 199 ? -4.490 -5.962 3.093 1.00 96.56 199 PHE A CA 1
ATOM 1574 C C . PHE A 1 199 ? -3.695 -7.021 2.312 1.00 96.56 199 PHE A C 1
ATOM 1576 O O . PHE A 1 199 ? -2.526 -6.816 1.999 1.00 96.56 199 PHE A O 1
ATOM 1583 N N . VAL A 1 200 ? -4.330 -8.122 1.904 1.00 95.38 200 VAL A N 1
ATOM 1584 C CA . VAL A 1 200 ? -3.705 -9.149 1.052 1.00 95.38 200 VAL A CA 1
ATOM 1585 C C . VAL A 1 200 ? -3.265 -8.552 -0.290 1.00 95.38 200 VAL A C 1
ATOM 1587 O O . VAL A 1 200 ? -2.142 -8.788 -0.745 1.00 95.38 200 VAL A O 1
ATOM 1590 N N . ASN A 1 201 ? -4.094 -7.700 -0.898 1.00 97.31 201 ASN A N 1
ATOM 1591 C CA . ASN A 1 201 ? -3.721 -6.983 -2.117 1.00 97.31 201 ASN A CA 1
ATOM 1592 C C . ASN A 1 201 ? -2.516 -6.057 -1.913 1.00 97.31 201 ASN A C 1
ATOM 1594 O O . ASN A 1 201 ? -1.645 -5.977 -2.787 1.00 97.31 201 ASN A O 1
ATOM 1598 N N . LEU A 1 202 ? -2.435 -5.382 -0.763 1.00 97.38 202 LEU A N 1
ATOM 1599 C CA . LEU A 1 202 ? -1.274 -4.588 -0.373 1.00 97.38 202 LEU A CA 1
ATOM 1600 C C . LEU A 1 202 ? -0.015 -5.461 -0.315 1.00 97.38 202 LEU A C 1
ATOM 1602 O O . LEU A 1 202 ? 0.999 -5.099 -0.918 1.00 97.38 202 LEU A O 1
ATOM 1606 N N . LEU A 1 203 ? -0.071 -6.627 0.336 1.00 95.69 203 LEU A N 1
ATOM 1607 C CA . LEU A 1 203 ? 1.072 -7.542 0.437 1.00 95.69 203 LEU A CA 1
ATOM 1608 C C . LEU A 1 203 ? 1.565 -8.011 -0.933 1.00 95.69 203 LEU A C 1
ATOM 1610 O O . LEU A 1 203 ? 2.764 -7.970 -1.219 1.00 95.69 203 LEU A O 1
ATOM 1614 N N . HIS A 1 204 ? 0.653 -8.410 -1.816 1.00 96.69 204 HIS A N 1
ATOM 1615 C CA . HIS A 1 204 ? 1.027 -8.803 -3.172 1.00 96.69 204 HIS A CA 1
ATOM 1616 C C . HIS A 1 204 ? 1.596 -7.625 -3.977 1.00 96.69 204 HIS A C 1
ATOM 1618 O O . HIS A 1 204 ? 2.565 -7.792 -4.719 1.00 96.69 204 HIS A O 1
ATOM 1624 N N . SER A 1 205 ? 1.068 -6.415 -3.780 1.00 98.12 205 SER A N 1
ATOM 1625 C CA . SER A 1 205 ? 1.583 -5.187 -4.398 1.00 98.12 205 SER A CA 1
ATOM 1626 C C . SER A 1 205 ? 3.004 -4.852 -3.932 1.00 98.12 205 SER A C 1
ATOM 1628 O O . SER A 1 205 ? 3.861 -4.529 -4.760 1.00 98.12 205 SER A O 1
ATOM 1630 N N . ARG A 1 206 ? 3.283 -5.001 -2.629 1.00 96.31 206 ARG A N 1
ATOM 1631 C CA . ARG A 1 206 ? 4.631 -4.911 -2.046 1.00 96.31 206 ARG A CA 1
ATOM 1632 C C . ARG A 1 206 ? 5.566 -5.928 -2.687 1.00 96.31 206 ARG A C 1
ATOM 1634 O O . ARG A 1 206 ? 6.642 -5.563 -3.147 1.00 96.31 206 ARG A O 1
ATOM 1641 N N . ASN A 1 207 ? 5.161 -7.195 -2.745 1.00 95.56 207 ASN A N 1
ATOM 1642 C CA . ASN A 1 207 ? 6.006 -8.267 -3.271 1.00 95.56 207 ASN A CA 1
ATOM 1643 C C . ASN A 1 207 ? 6.318 -8.054 -4.764 1.00 95.56 207 ASN A C 1
ATOM 1645 O O . ASN A 1 207 ? 7.467 -8.212 -5.177 1.00 95.56 207 ASN A O 1
ATOM 1649 N N . ASN A 1 208 ? 5.344 -7.589 -5.553 1.00 97.94 208 ASN A N 1
ATOM 1650 C CA . ASN A 1 208 ? 5.566 -7.175 -6.940 1.00 97.94 208 ASN A CA 1
ATOM 1651 C C . ASN A 1 208 ? 6.588 -6.031 -7.039 1.00 97.94 208 ASN A C 1
ATOM 1653 O O . ASN A 1 208 ? 7.483 -6.071 -7.885 1.00 97.94 208 ASN A O 1
ATOM 1657 N N . TYR A 1 209 ? 6.472 -5.014 -6.178 1.00 97.69 209 TYR A N 1
ATOM 1658 C CA . TYR A 1 209 ? 7.426 -3.907 -6.129 1.00 97.69 209 TYR A CA 1
ATOM 1659 C C . TYR A 1 209 ? 8.841 -4.391 -5.781 1.00 97.69 209 TYR A C 1
ATOM 1661 O O . TYR A 1 209 ? 9.790 -4.041 -6.482 1.00 97.69 209 TYR A O 1
ATOM 1669 N N . LEU A 1 210 ? 8.989 -5.227 -4.748 1.00 95.81 210 LEU A N 1
ATOM 1670 C CA . LEU A 1 210 ? 10.281 -5.767 -4.316 1.00 95.81 210 LEU A CA 1
ATOM 1671 C C . LEU A 1 210 ? 10.932 -6.641 -5.394 1.00 95.81 210 LEU A C 1
ATOM 1673 O O . LEU A 1 210 ? 12.133 -6.519 -5.632 1.00 95.81 210 LEU A O 1
ATOM 1677 N N . LEU A 1 211 ? 10.144 -7.453 -6.104 1.00 97.31 211 LEU A N 1
ATOM 1678 C CA . LEU A 1 211 ? 10.629 -8.243 -7.234 1.00 97.31 211 LEU A CA 1
ATOM 1679 C C . LEU A 1 211 ? 11.180 -7.347 -8.353 1.00 97.31 211 LEU A C 1
ATOM 1681 O O . LEU A 1 211 ? 12.273 -7.590 -8.857 1.00 97.31 211 LEU A O 1
ATOM 1685 N N . ILE A 1 212 ? 10.456 -6.290 -8.731 1.00 97.75 212 ILE A N 1
ATOM 1686 C CA . ILE A 1 212 ? 10.929 -5.319 -9.731 1.00 97.75 212 ILE A CA 1
ATOM 1687 C C . ILE A 1 212 ? 12.195 -4.609 -9.233 1.00 97.75 212 ILE A C 1
ATOM 1689 O O . ILE A 1 212 ? 13.153 -4.434 -9.992 1.00 97.75 212 ILE A O 1
ATOM 1693 N N . LYS A 1 213 ? 12.219 -4.218 -7.953 1.00 96.69 213 LYS A N 1
ATOM 1694 C CA . LYS A 1 213 ? 13.356 -3.541 -7.325 1.00 96.69 213 LYS A CA 1
ATOM 1695 C C . LYS A 1 213 ? 14.624 -4.394 -7.375 1.00 96.69 213 LYS A C 1
ATOM 1697 O O . LYS A 1 213 ? 15.678 -3.854 -7.681 1.00 96.69 213 LYS A O 1
ATOM 1702 N N . GLU A 1 214 ? 14.530 -5.710 -7.181 1.00 97.25 214 GLU A N 1
ATOM 1703 C CA . GLU A 1 214 ? 15.677 -6.625 -7.287 1.00 97.25 214 GLU A CA 1
ATOM 1704 C C . GLU A 1 214 ? 16.399 -6.503 -8.644 1.00 97.25 214 GLU A C 1
ATOM 1706 O O . GLU A 1 214 ? 17.628 -6.517 -8.713 1.00 97.25 214 GLU A O 1
ATOM 1711 N N . PHE A 1 215 ? 15.647 -6.363 -9.740 1.00 96.62 215 PHE A N 1
ATOM 1712 C CA . PHE A 1 215 ? 16.220 -6.200 -11.078 1.00 96.62 215 PHE A CA 1
ATOM 1713 C C . PHE A 1 215 ? 16.864 -4.820 -11.252 1.00 96.62 215 PHE A C 1
ATOM 1715 O O . PHE A 1 215 ? 17.950 -4.713 -11.825 1.00 96.62 215 PHE A O 1
ATOM 1722 N N . LEU A 1 216 ? 16.218 -3.772 -10.736 1.00 95.06 216 LEU A N 1
ATOM 1723 C CA . LEU A 1 216 ? 16.758 -2.410 -10.753 1.00 95.06 216 LEU A CA 1
ATOM 1724 C C . LEU A 1 216 ? 18.063 -2.313 -9.950 1.00 95.06 216 LEU A C 1
ATOM 1726 O O . LEU A 1 216 ? 19.032 -1.732 -10.435 1.00 95.06 216 LEU A O 1
ATOM 1730 N N . ASP A 1 217 ? 18.122 -2.944 -8.776 1.00 95.06 217 ASP A N 1
ATOM 1731 C CA . ASP A 1 217 ? 19.309 -2.987 -7.913 1.00 95.06 217 ASP A CA 1
ATOM 1732 C C . ASP A 1 217 ? 20.479 -3.739 -8.577 1.00 95.06 217 ASP A C 1
ATOM 1734 O O . ASP A 1 217 ? 21.643 -3.432 -8.328 1.00 95.06 217 ASP A O 1
ATOM 1738 N N . LYS A 1 218 ? 20.185 -4.677 -9.490 1.00 94.50 218 LYS A N 1
ATOM 1739 C CA . LYS A 1 218 ? 21.174 -5.347 -10.358 1.00 94.50 218 LYS A CA 1
ATOM 1740 C C . LYS A 1 218 ? 21.629 -4.492 -11.551 1.00 94.50 218 LYS A C 1
ATOM 1742 O O . LYS A 1 218 ? 22.388 -4.972 -12.391 1.00 94.50 218 LYS A O 1
ATOM 1747 N N . GLY A 1 219 ? 21.170 -3.244 -11.654 1.00 88.94 219 GLY A N 1
ATOM 1748 C CA . GLY A 1 219 ? 21.539 -2.306 -12.716 1.00 88.94 219 GLY A CA 1
ATOM 1749 C C . GLY A 1 219 ? 20.775 -2.501 -14.028 1.00 88.94 219 GLY A C 1
ATOM 1750 O O . GLY A 1 219 ? 21.191 -1.975 -15.063 1.00 88.94 219 GLY A O 1
ATOM 1751 N N . ILE A 1 220 ? 19.668 -3.250 -14.026 1.00 89.31 220 ILE A N 1
ATOM 1752 C CA . ILE A 1 220 ? 18.873 -3.469 -15.236 1.00 89.31 220 ILE A CA 1
ATOM 1753 C C . ILE A 1 220 ? 18.083 -2.200 -15.571 1.00 89.31 220 ILE A C 1
ATOM 1755 O O . ILE A 1 220 ? 17.244 -1.736 -14.803 1.00 89.31 220 ILE A O 1
ATOM 1759 N N . LEU A 1 221 ? 18.330 -1.656 -16.763 1.00 87.38 221 LEU A N 1
ATOM 1760 C CA . LEU A 1 221 ? 17.648 -0.468 -17.275 1.00 87.38 221 LEU A CA 1
ATOM 1761 C C . LEU A 1 221 ? 16.478 -0.870 -18.176 1.00 87.38 221 LEU A C 1
ATOM 1763 O O . LEU A 1 221 ? 16.690 -1.187 -19.348 1.00 87.38 221 LEU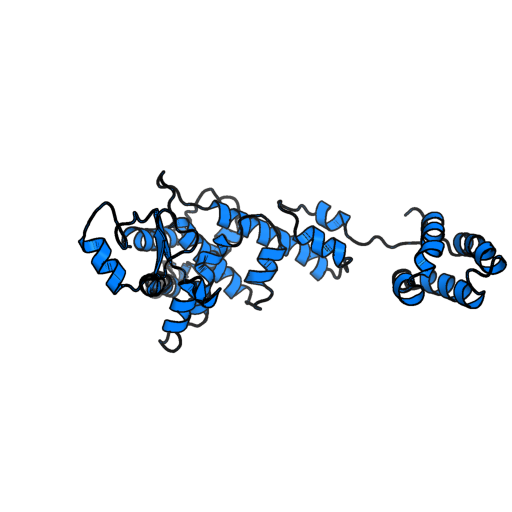 A O 1
ATOM 1767 N N . PHE A 1 222 ? 15.257 -0.831 -17.641 1.00 88.88 222 PHE A N 1
ATOM 1768 C CA . PHE A 1 222 ? 14.019 -1.078 -18.388 1.00 88.88 222 PHE A CA 1
ATOM 1769 C C . PHE A 1 222 ? 13.623 0.104 -19.281 1.00 88.88 222 PHE A C 1
ATOM 1771 O O . PHE A 1 222 ? 14.017 1.248 -19.043 1.00 88.88 222 PHE A O 1
ATOM 1778 N N . ARG A 1 223 ? 12.785 -0.151 -20.295 1.00 87.25 223 ARG A N 1
ATOM 1779 C CA . ARG A 1 223 ? 12.077 0.936 -20.986 1.00 87.25 223 ARG A CA 1
ATOM 1780 C C . ARG A 1 223 ? 10.976 1.466 -20.069 1.00 87.25 223 ARG A C 1
ATOM 1782 O O . ARG A 1 223 ? 10.185 0.688 -19.543 1.00 87.25 223 ARG A O 1
ATOM 1789 N N . GLU A 1 224 ? 10.896 2.786 -19.917 1.00 87.56 224 GLU A N 1
ATOM 1790 C CA . GLU A 1 224 ? 9.995 3.443 -18.956 1.00 87.56 224 GLU A CA 1
ATOM 1791 C C . GLU A 1 224 ? 8.525 3.036 -19.134 1.00 87.56 224 GLU A C 1
ATOM 1793 O O . GLU A 1 224 ? 7.871 2.652 -18.168 1.00 87.56 224 GLU A O 1
ATOM 1798 N N . ASN A 1 225 ? 8.027 3.019 -20.375 1.00 90.75 225 ASN A N 1
ATOM 1799 C CA . ASN A 1 225 ? 6.640 2.644 -20.669 1.00 90.75 225 ASN A CA 1
ATOM 1800 C C . ASN A 1 225 ? 6.330 1.179 -20.321 1.00 90.75 225 ASN A C 1
ATOM 1802 O O . ASN A 1 225 ? 5.244 0.883 -19.829 1.00 90.75 225 ASN A O 1
ATOM 1806 N N . GLU A 1 226 ? 7.273 0.265 -20.571 1.00 93.50 226 GLU A N 1
ATOM 1807 C CA . GLU A 1 226 ? 7.112 -1.166 -20.274 1.00 93.50 226 GLU A CA 1
ATOM 1808 C C . GLU A 1 226 ? 7.137 -1.399 -18.759 1.00 93.50 226 GLU A C 1
ATOM 1810 O O . GLU A 1 226 ? 6.279 -2.103 -18.229 1.00 93.50 226 GLU A O 1
ATOM 1815 N N . LEU A 1 227 ? 8.051 -0.731 -18.047 1.00 95.88 227 LEU A N 1
ATOM 1816 C CA . LEU A 1 227 ? 8.118 -0.776 -16.588 1.00 95.88 227 LEU A CA 1
ATOM 1817 C C . LEU A 1 227 ? 6.856 -0.187 -15.942 1.00 95.88 227 LEU A C 1
ATOM 1819 O O . LEU A 1 227 ? 6.294 -0.782 -15.024 1.00 95.88 227 LEU A O 1
ATOM 1823 N N . ALA A 1 228 ? 6.383 0.961 -16.431 1.00 95.94 228 ALA A N 1
ATOM 1824 C CA . ALA A 1 228 ? 5.165 1.596 -15.942 1.00 95.94 228 ALA A CA 1
ATOM 1825 C C . ALA A 1 228 ? 3.923 0.724 -16.187 1.00 95.94 228 ALA A C 1
ATOM 1827 O O . ALA A 1 228 ? 3.044 0.658 -15.328 1.00 95.94 228 ALA A O 1
ATOM 1828 N N . ALA A 1 229 ? 3.852 0.038 -17.333 1.00 97.00 229 ALA A N 1
ATOM 1829 C CA . ALA A 1 229 ? 2.783 -0.912 -17.626 1.00 97.00 229 ALA A CA 1
ATOM 1830 C C . ALA A 1 229 ? 2.852 -2.146 -16.715 1.00 97.00 229 ALA A C 1
ATOM 1832 O O . ALA A 1 229 ? 1.826 -2.554 -16.173 1.00 97.00 229 ALA A O 1
ATOM 1833 N N . LEU A 1 230 ? 4.049 -2.703 -16.490 1.00 97.56 230 LEU A N 1
ATOM 1834 C CA . LEU A 1 230 ? 4.254 -3.844 -15.596 1.00 97.56 230 LEU A CA 1
ATOM 1835 C C . LEU A 1 230 ? 3.826 -3.519 -14.158 1.00 97.56 230 LEU A C 1
ATOM 1837 O O . LEU A 1 230 ? 3.079 -4.286 -13.556 1.00 97.56 230 LEU A O 1
ATOM 1841 N N . LYS A 1 231 ? 4.221 -2.351 -13.633 1.00 97.69 231 LYS A N 1
ATOM 1842 C CA . LYS A 1 231 ? 3.856 -1.903 -12.277 1.00 97.69 231 LYS A CA 1
ATOM 1843 C C . LYS A 1 231 ? 2.344 -1.748 -12.062 1.00 97.69 231 LYS A C 1
ATOM 1845 O O . LYS A 1 231 ? 1.900 -1.796 -10.919 1.00 97.69 231 LYS A O 1
ATOM 1850 N N . LYS A 1 232 ? 1.565 -1.549 -13.132 1.00 97.62 232 LYS A N 1
ATOM 1851 C CA . LYS A 1 232 ? 0.105 -1.345 -13.099 1.00 97.62 232 LYS A CA 1
ATOM 1852 C C . LYS A 1 232 ? -0.711 -2.623 -13.321 1.00 97.62 232 LYS A C 1
ATOM 1854 O O . LYS A 1 232 ? -1.937 -2.544 -13.311 1.00 97.62 232 LYS A O 1
ATOM 1859 N N . GLN A 1 233 ? -0.073 -3.769 -13.568 1.00 97.44 233 GLN A N 1
ATOM 1860 C CA . GLN A 1 233 ? -0.802 -5.027 -13.742 1.00 97.44 233 GLN A CA 1
ATOM 1861 C C . GLN A 1 233 ? -1.502 -5.417 -12.444 1.00 97.44 233 GLN A C 1
ATOM 1863 O O . GLN A 1 233 ? -0.869 -5.353 -11.399 1.00 97.44 233 GLN A O 1
ATOM 1868 N N . ASP A 1 234 ? -2.768 -5.830 -12.546 1.00 97.75 234 ASP A N 1
ATOM 1869 C CA . ASP A 1 234 ? -3.620 -6.253 -11.428 1.00 97.75 234 ASP A CA 1
ATOM 1870 C C . ASP A 1 234 ? -3.526 -7.768 -11.196 1.00 97.75 234 ASP A C 1
ATOM 1872 O O . ASP A 1 234 ? -4.444 -8.523 -11.515 1.00 97.75 234 ASP A O 1
ATOM 1876 N N . ARG A 1 235 ? -2.345 -8.231 -10.776 1.00 97.62 235 ARG A N 1
ATOM 1877 C CA . ARG A 1 235 ? -2.066 -9.643 -10.463 1.00 97.62 235 ARG A CA 1
ATOM 1878 C C . ARG A 1 235 ? -0.733 -9.800 -9.743 1.00 97.62 235 ARG A C 1
ATOM 1880 O O . ARG A 1 235 ? 0.124 -8.920 -9.787 1.00 97.62 235 ARG A O 1
ATOM 1887 N N . ILE A 1 236 ? -0.510 -10.978 -9.172 1.00 97.38 236 ILE A N 1
ATOM 1888 C CA . ILE A 1 236 ? 0.808 -11.387 -8.677 1.00 97.38 236 ILE A CA 1
ATOM 1889 C C . ILE A 1 236 ? 1.758 -11.565 -9.873 1.00 97.38 236 ILE A C 1
ATOM 1891 O O . ILE A 1 236 ? 1.435 -12.257 -10.845 1.00 97.38 236 ILE A O 1
ATOM 1895 N N . LEU A 1 237 ? 2.917 -10.911 -9.812 1.00 97.50 237 LEU A N 1
ATOM 1896 C CA . LEU A 1 237 ? 3.976 -11.026 -10.807 1.00 97.50 237 LEU A CA 1
ATOM 1897 C C . LEU A 1 237 ? 4.922 -12.171 -10.454 1.00 97.50 237 LEU A C 1
ATOM 1899 O O . LEU A 1 237 ? 5.246 -12.422 -9.295 1.00 97.50 237 LEU A O 1
ATOM 1903 N N . THR A 1 238 ? 5.416 -12.829 -11.491 1.00 97.56 238 THR A N 1
ATOM 1904 C CA . THR A 1 238 ? 6.482 -13.824 -11.414 1.00 97.56 238 THR A CA 1
ATOM 1905 C C . THR A 1 238 ? 7.799 -13.220 -11.889 1.00 97.56 238 THR A C 1
ATOM 1907 O O . THR A 1 238 ? 7.828 -12.203 -12.585 1.00 97.56 238 THR A O 1
ATOM 1910 N N . ARG A 1 239 ? 8.922 -13.876 -11.575 1.00 97.31 239 ARG A N 1
ATOM 1911 C CA . ARG A 1 239 ? 10.236 -13.475 -12.105 1.00 97.31 239 ARG A CA 1
ATOM 1912 C C . ARG A 1 239 ? 10.246 -13.421 -13.641 1.00 97.31 239 ARG A C 1
ATOM 1914 O O . ARG A 1 239 ? 10.805 -12.483 -14.202 1.00 97.31 239 ARG A O 1
ATOM 1921 N N . GLN A 1 240 ? 9.569 -14.365 -14.302 1.00 97.38 240 GLN A N 1
ATOM 1922 C CA . GLN A 1 240 ? 9.465 -14.424 -15.765 1.00 97.38 240 GLN A CA 1
ATOM 1923 C C . GLN A 1 240 ? 8.767 -13.192 -16.352 1.00 97.38 240 GLN A C 1
ATOM 1925 O O . GLN A 1 240 ? 9.155 -12.719 -17.417 1.00 97.38 240 GLN A O 1
ATOM 1930 N N . ASP A 1 241 ? 7.776 -12.635 -15.649 1.00 97.25 241 ASP A N 1
ATOM 1931 C CA . ASP A 1 241 ? 7.079 -11.424 -16.094 1.00 97.25 241 ASP A CA 1
ATOM 1932 C C . ASP A 1 241 ? 8.013 -10.211 -16.148 1.00 97.25 241 ASP A C 1
ATOM 1934 O O . ASP A 1 241 ? 7.942 -9.405 -17.077 1.00 97.25 241 ASP A O 1
ATOM 1938 N N . VAL A 1 242 ? 8.913 -10.092 -15.165 1.00 96.88 242 VAL A N 1
ATOM 1939 C CA . VAL A 1 242 ? 9.919 -9.023 -15.132 1.00 96.88 242 VAL A CA 1
ATOM 1940 C C . VAL A 1 242 ? 10.996 -9.271 -16.189 1.00 96.88 242 VAL A C 1
ATOM 1942 O O . VAL A 1 242 ? 11.358 -8.355 -16.924 1.00 96.88 242 VAL A O 1
ATOM 1945 N N . GLU A 1 243 ? 11.468 -10.515 -16.319 1.00 95.12 243 GLU A N 1
ATOM 1946 C CA . GLU A 1 243 ? 12.456 -10.924 -17.329 1.00 95.12 243 GLU A CA 1
ATOM 1947 C C . GLU A 1 243 ? 11.974 -10.675 -18.761 1.00 95.12 243 GLU A C 1
ATOM 1949 O O . GLU A 1 243 ? 12.760 -10.262 -19.614 1.00 95.12 243 GLU A O 1
ATOM 1954 N N . ALA A 1 244 ? 10.679 -10.862 -19.026 1.00 93.94 244 ALA A N 1
ATOM 1955 C CA . ALA A 1 244 ? 10.087 -10.665 -20.345 1.00 93.94 244 ALA A CA 1
ATOM 1956 C C . ALA A 1 244 ? 10.222 -9.225 -20.867 1.00 93.94 244 ALA A C 1
ATOM 1958 O O . ALA A 1 244 ? 10.277 -9.024 -22.082 1.00 93.94 244 ALA A O 1
ATOM 1959 N N . ILE A 1 245 ? 10.302 -8.235 -19.971 1.00 92.62 245 ILE A N 1
ATOM 1960 C CA . ILE A 1 245 ? 10.475 -6.821 -20.332 1.00 92.62 245 ILE A CA 1
ATOM 1961 C C . ILE A 1 245 ? 11.923 -6.332 -20.193 1.00 92.62 245 ILE A C 1
ATOM 1963 O O . ILE A 1 245 ? 12.201 -5.156 -20.435 1.00 92.62 245 ILE A O 1
ATOM 1967 N N . VAL A 1 246 ? 12.864 -7.200 -19.798 1.00 89.56 246 VAL A N 1
ATOM 1968 C CA . VAL A 1 246 ? 14.288 -6.846 -19.762 1.00 89.56 246 VAL A CA 1
ATOM 1969 C C . VAL A 1 246 ? 14.741 -6.548 -21.190 1.00 89.56 246 VAL A C 1
ATOM 1971 O O . VAL A 1 246 ? 14.613 -7.409 -22.069 1.00 89.56 246 VAL A O 1
ATOM 1974 N N . PRO A 1 247 ? 15.294 -5.351 -21.466 1.00 80.75 247 PRO A N 1
ATOM 1975 C CA . PRO A 1 247 ? 15.712 -5.027 -22.817 1.00 80.75 247 PRO A CA 1
ATOM 1976 C C . PRO A 1 247 ? 16.812 -5.971 -23.286 1.00 80.75 247 PRO A C 1
ATOM 1978 O O . PRO A 1 247 ? 17.919 -5.983 -22.748 1.00 80.75 247 PRO A O 1
ATOM 1981 N N . LYS A 1 248 ? 16.511 -6.738 -24.330 1.00 75.31 248 LYS A N 1
ATOM 1982 C CA . LYS A 1 248 ? 17.500 -7.592 -24.979 1.00 75.31 248 LYS A CA 1
ATOM 1983 C C . LYS A 1 248 ? 18.524 -6.713 -25.707 1.00 75.31 248 LYS A C 1
ATOM 1985 O O . LYS A 1 248 ? 18.129 -5.703 -26.300 1.00 75.31 248 LYS A O 1
ATOM 1990 N N . PRO A 1 249 ? 19.822 -7.055 -25.673 1.00 66.81 249 PRO A N 1
ATOM 1991 C CA . PRO A 1 249 ? 20.813 -6.370 -26.487 1.00 66.81 249 PRO A CA 1
ATOM 1992 C C . PRO A 1 249 ? 20.429 -6.524 -27.961 1.00 66.81 249 PRO A C 1
ATOM 1994 O O . PRO A 1 249 ? 20.391 -7.629 -28.496 1.00 66.81 249 PRO A O 1
ATOM 1997 N N . GLU A 1 250 ? 20.092 -5.410 -28.605 1.00 70.31 250 GLU A N 1
ATOM 1998 C CA . GLU A 1 250 ? 19.751 -5.397 -30.022 1.00 70.31 250 GLU A CA 1
ATOM 1999 C C . GLU A 1 250 ? 21.053 -5.370 -30.825 1.00 70.31 250 GLU A C 1
ATOM 2001 O O . GLU A 1 250 ? 21.756 -4.358 -30.843 1.00 70.31 250 GLU A O 1
ATOM 2006 N N . LYS A 1 251 ? 21.387 -6.490 -31.468 1.00 76.38 251 LYS A N 1
ATOM 2007 C CA . LYS A 1 251 ? 22.466 -6.548 -32.454 1.00 76.38 251 LYS A CA 1
ATOM 2008 C C . LYS A 1 251 ? 21.886 -6.360 -33.847 1.00 76.38 251 LYS A C 1
ATOM 2010 O O . LYS A 1 251 ? 20.899 -6.996 -34.214 1.00 76.38 251 LYS A O 1
ATOM 2015 N N . TYR A 1 252 ? 22.505 -5.471 -34.611 1.00 83.62 252 TYR A N 1
ATOM 2016 C CA . TYR A 1 252 ? 22.117 -5.156 -35.978 1.00 83.62 252 TYR A CA 1
ATOM 2017 C C . TYR A 1 252 ? 23.305 -5.398 -36.898 1.00 83.62 252 TYR A C 1
ATOM 2019 O O . TYR A 1 252 ? 24.408 -4.914 -36.637 1.00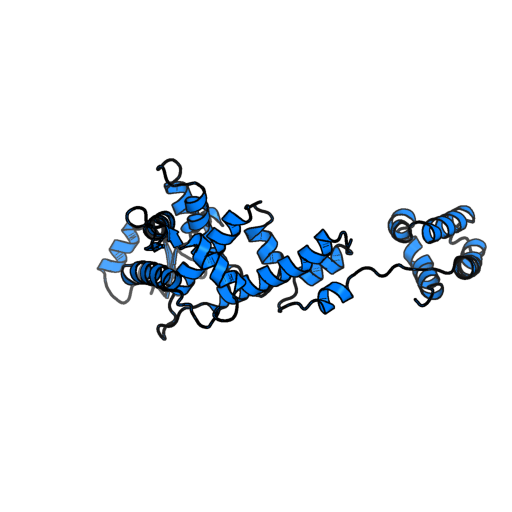 83.62 252 TYR A O 1
ATOM 2027 N N . SER A 1 253 ? 23.070 -6.076 -38.015 1.00 88.00 253 SER A N 1
ATOM 2028 C CA . SER A 1 253 ? 24.087 -6.226 -39.044 1.00 88.00 253 SER A CA 1
ATOM 2029 C C . SER A 1 253 ? 24.276 -4.898 -39.779 1.00 88.00 253 SER A C 1
ATOM 2031 O O . SER A 1 253 ? 23.477 -4.516 -40.642 1.00 88.00 253 SER A O 1
ATOM 2033 N N . VAL A 1 254 ? 25.374 -4.203 -39.468 1.00 87.94 254 VAL A N 1
ATOM 2034 C CA . VAL A 1 254 ? 25.754 -2.921 -40.092 1.00 87.94 254 VAL A CA 1
ATOM 2035 C C . VAL A 1 254 ? 25.799 -3.044 -41.617 1.00 87.94 254 VAL A C 1
ATOM 2037 O O . VAL A 1 254 ? 25.329 -2.159 -42.330 1.00 87.94 254 VAL A O 1
ATOM 2040 N N . ALA A 1 255 ? 26.311 -4.166 -42.129 1.00 89.75 255 ALA A N 1
ATOM 2041 C CA . ALA A 1 255 ? 26.418 -4.416 -43.561 1.00 89.75 255 ALA A CA 1
ATOM 2042 C C . ALA A 1 255 ? 25.045 -4.545 -44.241 1.00 89.75 255 ALA A C 1
ATOM 2044 O O . ALA A 1 255 ? 24.840 -3.995 -45.327 1.00 89.75 255 ALA A O 1
ATOM 2045 N N . ILE A 1 256 ? 24.097 -5.250 -43.613 1.00 91.50 256 ILE A N 1
ATOM 2046 C CA . ILE A 1 256 ? 22.734 -5.397 -44.144 1.00 91.50 256 ILE A CA 1
ATOM 2047 C C . ILE A 1 256 ? 22.015 -4.047 -44.103 1.00 91.50 256 ILE A C 1
ATOM 2049 O O . ILE A 1 256 ? 21.428 -3.635 -45.109 1.00 91.50 256 ILE A O 1
ATOM 2053 N N . LEU A 1 257 ? 22.108 -3.324 -42.983 1.00 92.31 257 LEU A N 1
ATOM 2054 C CA . LEU A 1 257 ? 21.464 -2.022 -42.848 1.00 92.31 257 LEU A CA 1
ATOM 2055 C C . LEU A 1 257 ? 22.031 -1.002 -43.845 1.00 92.31 257 LEU A C 1
ATOM 2057 O O . LEU A 1 257 ? 21.267 -0.283 -44.484 1.00 92.31 257 LEU A O 1
ATOM 2061 N N . ALA A 1 258 ? 23.352 -0.974 -44.052 1.00 92.81 258 ALA A N 1
ATOM 2062 C CA . ALA A 1 258 ? 23.992 -0.076 -45.013 1.00 92.81 258 ALA A CA 1
ATOM 2063 C C . ALA A 1 258 ? 23.467 -0.283 -46.442 1.00 92.81 258 ALA A C 1
ATOM 2065 O O . ALA A 1 258 ? 23.198 0.695 -47.147 1.00 92.81 258 ALA A O 1
ATOM 2066 N N . LYS A 1 259 ? 23.266 -1.545 -46.851 1.00 94.12 259 LYS A N 1
ATOM 2067 C CA . LYS A 1 259 ? 22.661 -1.890 -48.148 1.00 94.12 259 LYS A CA 1
ATOM 2068 C C . LYS A 1 259 ? 21.207 -1.426 -48.234 1.00 94.12 259 LYS A C 1
ATOM 2070 O O . LYS A 1 259 ? 20.810 -0.882 -49.259 1.00 94.12 259 LYS A O 1
ATOM 2075 N N . LYS A 1 260 ? 20.429 -1.596 -47.163 1.00 94.12 260 LYS A N 1
ATOM 2076 C CA . LYS A 1 260 ? 19.011 -1.201 -47.105 1.00 94.12 260 LYS A CA 1
ATOM 2077 C C . LYS A 1 260 ? 18.792 0.314 -47.046 1.00 94.12 260 LYS A C 1
ATOM 2079 O O . LYS A 1 260 ? 17.780 0.790 -47.546 1.00 94.12 260 LYS A O 1
ATOM 2084 N N . LEU A 1 261 ? 19.727 1.078 -46.482 1.00 95.19 261 LEU A N 1
ATOM 2085 C CA . LEU A 1 261 ? 19.655 2.543 -46.436 1.00 95.19 261 LEU A CA 1
ATOM 2086 C C . LEU A 1 261 ? 20.037 3.206 -47.769 1.00 95.19 261 LEU A C 1
ATOM 2088 O O . LEU A 1 261 ? 19.597 4.322 -48.032 1.00 95.19 261 LEU A O 1
ATOM 2092 N N . ALA A 1 262 ? 20.837 2.550 -48.618 1.00 94.31 262 ALA A N 1
ATOM 2093 C CA . ALA A 1 262 ? 21.314 3.138 -49.872 1.00 94.31 262 ALA A CA 1
ATOM 2094 C C . ALA A 1 262 ? 20.181 3.587 -50.829 1.00 94.31 262 ALA A C 1
ATOM 2096 O O . ALA A 1 262 ? 20.264 4.711 -51.326 1.00 94.31 262 ALA A O 1
ATOM 2097 N N . PRO A 1 263 ? 19.089 2.819 -51.034 1.00 95.19 263 PRO A N 1
ATOM 2098 C CA . PRO A 1 263 ? 17.939 3.283 -51.815 1.00 95.19 263 PRO A CA 1
ATOM 2099 C C . PRO A 1 263 ? 17.277 4.552 -51.263 1.00 95.19 263 PRO A C 1
ATOM 2101 O O . PRO A 1 263 ? 16.853 5.396 -52.048 1.00 95.19 263 PRO A O 1
ATOM 2104 N N . LEU A 1 264 ? 17.228 4.728 -49.935 1.00 94.88 264 LEU A N 1
ATOM 2105 C CA . LEU A 1 264 ? 16.656 5.934 -49.319 1.00 94.88 264 LEU A CA 1
ATOM 2106 C C . LEU A 1 264 ? 17.518 7.177 -49.572 1.00 94.88 264 LEU A C 1
ATOM 2108 O O . LEU A 1 264 ? 16.986 8.285 -49.641 1.00 94.88 264 LEU A O 1
ATOM 2112 N N . VAL A 1 265 ? 18.838 7.004 -49.719 1.00 95.19 265 VAL A N 1
ATOM 2113 C CA . VAL A 1 265 ? 19.736 8.101 -50.103 1.00 95.19 265 VAL A CA 1
ATOM 2114 C C . VAL A 1 265 ? 19.534 8.485 -51.562 1.00 95.19 265 VAL A C 1
ATOM 2116 O O . VAL A 1 265 ? 19.374 9.663 -51.869 1.00 95.19 265 VAL A O 1
ATOM 2119 N N . VAL A 1 266 ? 19.483 7.494 -52.458 1.00 94.62 266 VAL A N 1
ATOM 2120 C CA . VAL A 1 266 ? 19.237 7.725 -53.891 1.00 94.62 266 VAL A CA 1
ATOM 2121 C C . VAL A 1 266 ? 17.882 8.406 -54.112 1.00 94.62 266 VAL A C 1
ATOM 2123 O O . VAL A 1 266 ? 17.777 9.313 -54.931 1.00 94.62 266 VAL A O 1
ATOM 2126 N N . GLY A 1 267 ? 16.861 8.017 -53.343 1.00 91.94 267 GLY A N 1
ATOM 2127 C CA . GLY A 1 267 ? 15.532 8.632 -53.365 1.00 91.94 267 GLY A CA 1
ATOM 2128 C C . GLY A 1 267 ? 15.422 9.980 -52.638 1.00 91.94 267 GLY A C 1
ATOM 2129 O O . GLY A 1 267 ? 14.325 10.528 -52.568 1.00 91.94 267 GLY A O 1
ATOM 2130 N N . GLY A 1 268 ? 16.510 10.507 -52.062 1.00 92.19 268 GLY A N 1
ATOM 2131 C CA . GLY A 1 268 ? 16.536 11.799 -51.363 1.00 92.19 268 GLY A CA 1
ATOM 2132 C C . GLY A 1 268 ? 15.783 11.839 -50.026 1.00 92.19 268 GLY A C 1
ATOM 2133 O O . GLY A 1 268 ? 15.567 12.913 -49.471 1.00 92.19 268 GLY A O 1
ATOM 2134 N N . GLN A 1 269 ? 15.374 10.688 -49.489 1.00 94.75 269 GLN A N 1
ATOM 2135 C CA . GLN A 1 269 ? 14.615 10.589 -48.235 1.00 94.75 269 GLN A CA 1
ATOM 2136 C C . GLN A 1 269 ? 15.521 10.766 -47.004 1.00 94.75 269 GLN A C 1
ATOM 2138 O O . GLN A 1 269 ? 15.071 11.231 -45.951 1.00 94.75 269 GLN A O 1
ATOM 2143 N N . ILE A 1 270 ? 16.804 10.425 -47.147 1.00 95.19 270 ILE A N 1
ATOM 2144 C CA . ILE A 1 270 ? 17.882 10.702 -46.191 1.00 95.19 270 ILE A CA 1
ATOM 2145 C C . ILE A 1 270 ? 19.150 11.131 -46.944 1.00 95.19 270 ILE A C 1
ATOM 2147 O O . ILE A 1 270 ? 19.312 10.830 -48.122 1.00 95.19 270 ILE A O 1
ATOM 2151 N N . THR A 1 271 ? 20.074 11.813 -46.275 1.00 95.88 271 THR A N 1
ATOM 2152 C CA . THR A 1 271 ? 21.384 12.181 -46.850 1.00 95.88 271 THR A CA 1
ATOM 2153 C C . THR A 1 271 ? 22.452 11.106 -46.591 1.00 95.88 271 THR A C 1
ATOM 2155 O O . THR A 1 271 ? 22.321 10.310 -45.660 1.00 95.88 271 THR A O 1
ATOM 2158 N N . GLU A 1 272 ? 23.565 11.105 -47.341 1.00 95.12 272 GLU A N 1
ATOM 2159 C CA . GLU A 1 272 ? 24.722 10.235 -47.026 1.00 95.12 272 GLU A CA 1
ATOM 2160 C C . GLU A 1 272 ? 25.275 10.500 -45.613 1.00 95.12 272 GLU A C 1
ATOM 2162 O O . GLU A 1 272 ? 25.680 9.572 -44.913 1.00 95.12 272 GLU A O 1
ATOM 2167 N N . ARG A 1 273 ? 25.225 11.757 -45.144 1.00 95.00 273 ARG A N 1
ATOM 2168 C CA . ARG A 1 273 ? 25.613 12.113 -43.771 1.00 95.00 273 ARG A CA 1
ATOM 2169 C C . ARG A 1 273 ? 24.699 11.450 -42.741 1.00 95.00 273 ARG A C 1
ATOM 2171 O O . ARG A 1 273 ? 25.186 10.913 -41.751 1.00 95.00 273 ARG A O 1
ATOM 2178 N N 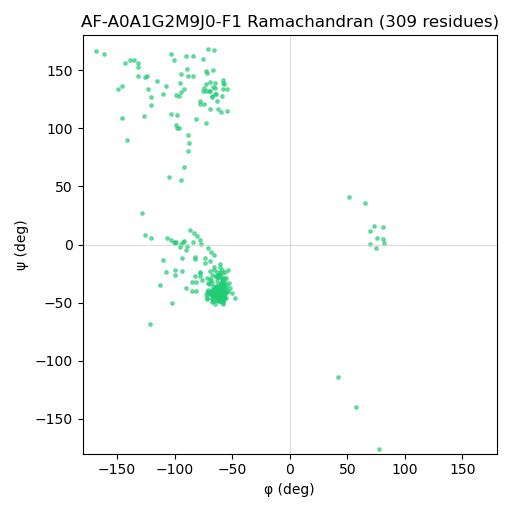. GLU A 1 274 ? 23.391 11.474 -42.976 1.00 94.69 274 GLU A N 1
ATOM 2179 C CA . GLU A 1 274 ? 22.408 10.823 -42.107 1.00 94.69 274 GLU A CA 1
ATOM 2180 C C . GLU A 1 274 ? 22.581 9.303 -42.107 1.00 94.69 274 GLU A C 1
ATOM 2182 O O . GLU A 1 274 ? 22.579 8.693 -41.043 1.00 94.69 274 GLU A O 1
ATOM 2187 N N . LYS A 1 275 ? 22.825 8.686 -43.269 1.00 94.56 275 LYS A N 1
ATOM 2188 C CA . LYS A 1 275 ? 23.153 7.256 -43.371 1.00 94.56 275 LYS A CA 1
ATOM 2189 C C . LYS A 1 275 ? 24.401 6.900 -42.558 1.00 94.56 275 LYS A C 1
ATOM 2191 O O . LYS A 1 275 ? 24.358 5.946 -41.785 1.00 94.56 275 LYS A O 1
ATOM 2196 N N . ALA A 1 276 ? 25.487 7.666 -42.677 1.00 93.25 276 ALA A N 1
ATOM 2197 C CA . ALA A 1 276 ? 26.702 7.441 -41.891 1.00 93.25 276 ALA A CA 1
ATOM 2198 C C . ALA A 1 276 ? 26.449 7.572 -40.377 1.00 93.25 276 ALA A C 1
ATOM 2200 O O . ALA A 1 276 ? 26.924 6.747 -39.596 1.00 93.25 276 ALA A O 1
ATOM 2201 N N . GLN A 1 277 ? 25.649 8.560 -39.961 1.00 93.62 277 GLN A N 1
ATOM 2202 C CA . GLN A 1 277 ? 25.239 8.729 -38.564 1.00 93.62 277 GLN A CA 1
ATOM 2203 C C . GLN A 1 277 ? 24.397 7.549 -38.068 1.00 93.62 277 GLN A C 1
ATOM 2205 O O . GLN A 1 277 ? 24.684 7.025 -36.998 1.00 93.62 277 GLN A O 1
ATOM 2210 N N . ILE A 1 278 ? 23.422 7.076 -38.851 1.00 92.94 278 ILE A N 1
ATOM 2211 C CA . ILE A 1 278 ? 22.605 5.907 -38.497 1.00 92.94 278 ILE A CA 1
ATOM 2212 C C . ILE A 1 278 ? 23.499 4.680 -38.269 1.00 92.94 278 ILE A C 1
ATOM 2214 O O . ILE A 1 278 ? 23.383 4.029 -37.233 1.00 92.94 278 ILE A O 1
ATOM 2218 N N . LEU A 1 279 ? 24.426 4.399 -39.194 1.00 92.00 279 LEU A N 1
ATOM 2219 C CA . LEU A 1 279 ? 25.356 3.266 -39.096 1.00 92.00 279 LEU A CA 1
ATOM 2220 C C . LEU A 1 279 ? 26.302 3.376 -37.888 1.00 92.00 279 LEU A C 1
ATOM 2222 O O . LEU A 1 279 ? 26.606 2.377 -37.236 1.00 92.00 279 LEU A O 1
ATOM 2226 N N . SER A 1 280 ? 26.742 4.589 -37.558 1.00 89.44 280 SER A N 1
ATOM 2227 C CA . SER A 1 280 ? 27.572 4.849 -36.381 1.00 89.44 280 SER A CA 1
ATOM 2228 C C . SER A 1 280 ? 26.797 4.637 -35.074 1.00 89.44 280 SER A C 1
ATOM 2230 O O . SER A 1 280 ? 27.304 3.986 -34.157 1.00 89.44 280 SER A O 1
ATOM 2232 N N . ILE A 1 281 ? 25.546 5.103 -35.001 1.00 88.06 281 ILE A N 1
ATOM 2233 C CA . ILE A 1 281 ? 24.713 4.989 -33.797 1.00 88.06 281 ILE A CA 1
ATOM 2234 C C . ILE A 1 281 ? 24.312 3.535 -33.543 1.00 88.06 281 ILE A C 1
ATOM 2236 O O . ILE A 1 281 ? 24.417 3.082 -32.407 1.00 88.06 281 ILE A O 1
ATOM 2240 N N . ILE A 1 282 ? 23.937 2.758 -34.571 1.00 86.75 282 ILE A N 1
ATOM 2241 C CA . ILE A 1 282 ? 23.638 1.326 -34.362 1.00 86.75 282 ILE A CA 1
ATOM 2242 C C . ILE A 1 282 ? 24.847 0.532 -33.853 1.00 86.75 282 ILE A C 1
ATOM 2244 O O . ILE A 1 282 ? 24.672 -0.468 -33.167 1.00 86.75 282 ILE A O 1
ATOM 2248 N N . SER A 1 283 ? 26.066 0.970 -34.181 1.00 80.69 283 SER A N 1
ATOM 2249 C CA . SER A 1 283 ? 27.306 0.288 -33.791 1.00 80.69 283 SER A CA 1
ATOM 2250 C C . SER A 1 283 ? 27.746 0.630 -32.364 1.00 80.69 283 SER A C 1
ATOM 2252 O O . SER A 1 283 ? 28.664 0.007 -31.842 1.00 80.69 283 SER A O 1
ATOM 2254 N N . SER A 1 284 ? 27.121 1.636 -31.746 1.00 80.69 284 SER A N 1
ATOM 2255 C CA . SER A 1 284 ? 27.480 2.164 -30.427 1.00 80.69 284 SER A CA 1
ATOM 2256 C C . SER A 1 284 ? 26.306 2.075 -29.453 1.00 80.69 284 SER A C 1
ATOM 2258 O O . SER A 1 284 ? 26.338 1.275 -28.522 1.00 80.69 284 SER A O 1
ATOM 2260 N N . ASN A 1 285 ? 25.249 2.854 -29.681 1.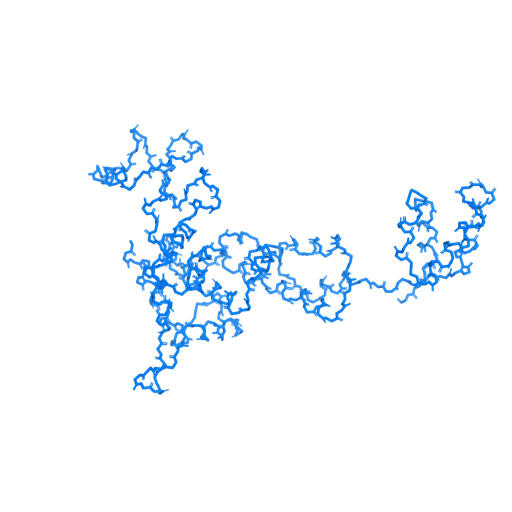00 78.81 285 ASN A N 1
ATOM 2261 C CA . ASN A 1 285 ? 24.032 2.839 -28.878 1.00 78.81 285 ASN A CA 1
ATOM 2262 C C . ASN A 1 285 ? 22.777 3.010 -29.757 1.00 78.81 285 ASN A C 1
ATOM 2264 O O . ASN A 1 285 ? 22.292 4.132 -29.934 1.00 78.81 285 ASN A O 1
ATOM 2268 N N . PRO A 1 286 ? 22.180 1.910 -30.262 1.00 80.38 286 PRO A N 1
ATOM 2269 C CA . PRO A 1 286 ? 20.990 1.962 -31.118 1.00 80.38 286 PRO A CA 1
ATOM 2270 C C . PRO A 1 286 ? 19.803 2.743 -30.527 1.00 80.38 286 PRO A C 1
ATOM 2272 O O . PRO A 1 286 ? 18.941 3.214 -31.268 1.00 80.38 286 PRO A O 1
ATOM 2275 N N . ARG A 1 287 ? 19.747 2.912 -29.198 1.00 75.25 287 ARG A N 1
ATOM 2276 C CA . ARG A 1 287 ? 18.659 3.618 -28.503 1.00 75.25 287 ARG A CA 1
ATOM 2277 C C . ARG A 1 287 ? 18.603 5.117 -28.832 1.00 75.25 287 ARG A C 1
ATOM 2279 O O . ARG A 1 287 ? 17.534 5.712 -28.712 1.00 75.25 287 ARG A O 1
ATOM 2286 N N . ASP A 1 288 ? 19.702 5.717 -29.289 1.00 83.75 288 ASP A N 1
ATOM 2287 C CA . ASP A 1 288 ? 19.768 7.158 -29.576 1.00 83.75 288 ASP A CA 1
ATOM 2288 C C . ASP A 1 288 ? 19.206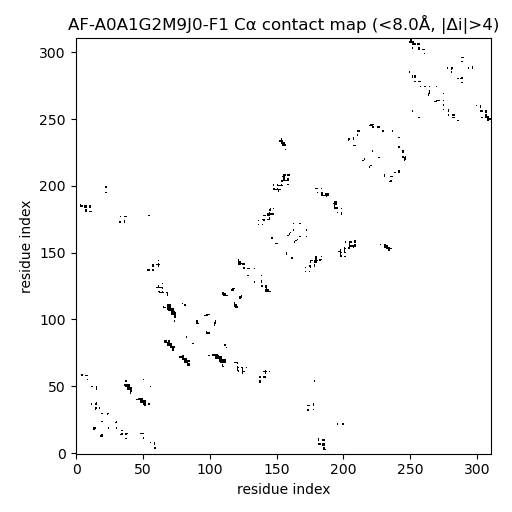 7.540 -30.958 1.00 83.75 288 ASP A C 1
ATOM 2290 O O . ASP A 1 288 ? 18.883 8.706 -31.199 1.00 83.75 288 ASP A O 1
ATOM 2294 N N . LEU A 1 289 ? 18.970 6.558 -31.840 1.00 86.31 289 LEU A N 1
ATOM 2295 C CA . LEU A 1 289 ? 18.377 6.782 -33.167 1.00 86.31 289 LEU A CA 1
ATOM 2296 C C . LEU A 1 289 ? 17.030 7.497 -33.095 1.00 86.31 289 LEU A C 1
ATOM 2298 O O . LEU A 1 289 ? 16.778 8.424 -33.864 1.00 86.31 289 LEU A O 1
ATOM 2302 N N . GLY A 1 290 ? 16.178 7.098 -32.147 1.00 84.19 290 GLY A N 1
ATOM 2303 C CA . GLY A 1 290 ? 14.850 7.686 -31.981 1.00 84.19 290 GLY A CA 1
ATOM 2304 C C . GLY A 1 290 ? 14.900 9.181 -31.673 1.00 84.19 290 GLY A C 1
ATOM 2305 O O . GLY A 1 290 ? 14.154 9.956 -32.268 1.00 84.19 290 GLY A O 1
ATOM 2306 N N . LYS A 1 291 ? 15.823 9.590 -30.795 1.00 85.00 291 LYS A N 1
ATOM 2307 C CA . LYS A 1 291 ? 16.013 10.994 -30.408 1.00 85.00 291 LYS A CA 1
ATOM 2308 C C . LYS A 1 291 ? 16.551 11.833 -31.565 1.00 85.00 291 LYS A C 1
ATOM 2310 O O . LYS A 1 291 ? 16.126 12.968 -31.741 1.00 85.00 291 LYS A O 1
ATOM 2315 N N . GLN A 1 292 ? 17.470 11.273 -32.348 1.00 88.31 292 GLN A N 1
ATOM 2316 C CA . GLN A 1 292 ? 18.181 12.018 -33.383 1.00 88.31 292 GLN A CA 1
ATOM 2317 C C . GLN A 1 292 ? 17.422 12.097 -34.715 1.00 88.31 292 GLN A C 1
ATOM 2319 O O . GLN A 1 292 ? 17.533 13.097 -35.419 1.00 88.31 292 GLN A O 1
ATOM 2324 N N . PHE A 1 293 ? 16.639 11.071 -35.060 1.00 91.31 293 PHE A N 1
ATOM 2325 C CA . PHE A 1 293 ? 15.962 10.985 -36.360 1.00 91.31 293 PHE A CA 1
ATOM 2326 C C . PHE A 1 293 ? 14.441 11.153 -36.288 1.00 91.31 293 PHE A C 1
ATOM 2328 O O . PHE A 1 293 ? 13.822 11.374 -37.330 1.00 91.31 293 PHE A O 1
ATOM 2335 N N . GLY A 1 294 ? 13.834 11.094 -35.094 1.00 89.38 294 GLY A N 1
ATOM 2336 C CA . GLY A 1 294 ? 12.441 11.476 -34.836 1.00 89.38 294 GLY A CA 1
ATOM 2337 C C . GLY A 1 294 ? 11.456 10.996 -35.920 1.00 89.38 294 GLY A C 1
ATOM 2338 O O . GLY A 1 294 ? 11.301 9.787 -36.095 1.00 89.38 294 GLY A O 1
ATOM 2339 N N . PRO A 1 295 ? 10.819 11.894 -36.702 1.00 91.25 295 PRO A N 1
ATOM 2340 C CA . PRO A 1 295 ? 9.880 11.517 -37.767 1.00 91.25 295 PRO A CA 1
ATOM 2341 C C . PRO A 1 295 ? 10.445 10.557 -38.829 1.00 91.25 295 PRO A C 1
ATOM 2343 O O . PRO A 1 295 ? 9.715 9.707 -39.345 1.00 91.25 295 PRO A O 1
ATOM 2346 N N . LYS A 1 296 ? 11.749 10.635 -39.137 1.00 91.31 296 LYS A N 1
ATOM 2347 C CA . LYS A 1 296 ? 12.414 9.743 -40.104 1.00 91.31 296 LYS A CA 1
ATOM 2348 C C . LYS A 1 296 ? 12.521 8.304 -39.595 1.00 91.31 296 LYS A C 1
ATOM 2350 O O . LYS A 1 296 ? 12.712 7.387 -40.393 1.00 91.31 296 LYS A O 1
ATOM 2355 N N . MET A 1 297 ? 12.293 8.056 -38.303 1.00 92.69 297 MET A N 1
ATOM 2356 C CA . MET A 1 297 ? 12.199 6.689 -37.785 1.00 92.69 297 MET A CA 1
ATOM 2357 C C . MET A 1 297 ? 11.085 5.879 -38.446 1.00 92.69 297 MET A C 1
ATOM 2359 O O . MET A 1 297 ? 11.215 4.662 -38.528 1.00 92.69 297 MET A O 1
ATOM 2363 N N . ARG A 1 298 ? 10.039 6.517 -38.993 1.00 92.62 298 ARG A N 1
ATOM 2364 C CA . ARG A 1 298 ? 8.981 5.814 -39.736 1.00 92.62 298 ARG A CA 1
ATOM 2365 C C . ARG A 1 298 ? 9.516 5.041 -40.949 1.00 92.62 298 ARG A C 1
ATOM 2367 O O . ARG A 1 298 ? 8.960 4.000 -41.279 1.00 92.62 298 ARG A O 1
ATOM 2374 N N . ILE A 1 299 ? 10.580 5.532 -41.591 1.00 92.50 299 ILE A N 1
ATOM 2375 C CA . ILE A 1 299 ? 11.212 4.876 -42.748 1.00 92.50 299 ILE A CA 1
ATOM 2376 C C . ILE A 1 299 ? 12.466 4.074 -42.366 1.00 92.50 299 ILE A C 1
ATOM 2378 O O . ILE A 1 299 ? 12.790 3.104 -43.040 1.00 92.50 299 ILE A O 1
ATOM 2382 N N . ILE A 1 300 ? 13.151 4.436 -41.274 1.00 90.56 300 ILE A N 1
ATOM 2383 C CA . ILE A 1 300 ? 14.375 3.752 -40.815 1.00 90.56 300 ILE A CA 1
ATOM 2384 C C . ILE A 1 300 ? 14.048 2.481 -40.013 1.00 90.56 300 ILE A C 1
ATOM 2386 O O . ILE A 1 300 ? 14.719 1.464 -40.173 1.00 90.56 300 ILE A O 1
ATOM 2390 N N . LYS A 1 301 ? 13.013 2.511 -39.162 1.00 89.94 301 LYS A N 1
ATOM 2391 C CA . LYS A 1 301 ? 12.671 1.412 -38.242 1.00 89.94 301 LYS A CA 1
ATOM 2392 C C . LYS A 1 301 ? 12.392 0.071 -38.943 1.00 89.94 301 LYS A C 1
ATOM 2394 O O . LYS A 1 301 ? 12.968 -0.915 -38.491 1.00 89.94 301 LYS A O 1
ATOM 2399 N N . PRO A 1 302 ? 11.622 0.004 -40.049 1.00 90.19 302 PRO A N 1
ATOM 2400 C CA . PRO A 1 302 ? 11.410 -1.267 -40.749 1.00 90.19 302 PRO A CA 1
ATOM 2401 C C . PRO A 1 302 ? 12.722 -1.877 -41.271 1.00 90.19 302 PRO A C 1
ATOM 2403 O O . PRO A 1 302 ? 12.933 -3.082 -41.200 1.00 90.19 302 PRO A O 1
ATOM 2406 N N . LEU A 1 303 ? 13.655 -1.038 -41.738 1.00 92.25 303 LEU A N 1
ATOM 2407 C CA . LEU A 1 303 ? 14.958 -1.497 -42.232 1.00 92.25 303 LEU A CA 1
ATOM 2408 C C . LEU A 1 303 ? 15.866 -1.992 -41.101 1.00 92.25 303 LEU A C 1
ATOM 2410 O O . LEU A 1 303 ? 16.652 -2.915 -41.311 1.00 92.25 303 LEU A O 1
ATOM 2414 N N . LEU A 1 304 ? 15.758 -1.378 -39.916 1.00 87.19 304 LEU A N 1
ATOM 2415 C CA . LEU A 1 304 ? 16.435 -1.838 -38.705 1.00 87.19 304 LEU A CA 1
ATOM 2416 C C . LEU A 1 304 ? 15.937 -3.223 -38.298 1.00 87.19 304 LEU A C 1
ATOM 2418 O O . LEU A 1 304 ? 16.763 -4.100 -38.063 1.00 87.19 304 LEU A O 1
ATOM 2422 N N . GLU A 1 305 ? 14.620 -3.429 -38.257 1.00 85.44 305 GLU A N 1
ATOM 2423 C CA . GLU A 1 305 ? 13.997 -4.715 -37.916 1.00 85.44 305 GLU A CA 1
ATOM 2424 C C . GLU A 1 305 ? 14.480 -5.839 -38.844 1.00 85.44 305 GLU A C 1
ATOM 2426 O O . GLU A 1 305 ? 14.932 -6.872 -38.354 1.00 85.44 305 GLU A O 1
ATOM 2431 N N . ASP A 1 306 ? 14.535 -5.588 -40.154 1.00 84.31 306 ASP A N 1
ATOM 2432 C CA . ASP A 1 306 ? 15.070 -6.533 -41.145 1.00 84.31 306 ASP A CA 1
ATOM 2433 C C . ASP A 1 306 ? 16.577 -6.818 -41.009 1.00 84.31 306 ASP A C 1
ATOM 2435 O O . ASP A 1 306 ? 17.091 -7.769 -41.599 1.00 84.31 306 ASP A O 1
ATOM 2439 N N . SER A 1 307 ? 17.317 -5.947 -40.320 1.00 85.69 307 SER A N 1
ATOM 2440 C CA . SER A 1 307 ? 18.767 -6.069 -40.127 1.00 85.69 307 SER A CA 1
ATOM 2441 C C . SER A 1 307 ? 19.151 -6.636 -38.760 1.00 85.69 307 SER A C 1
ATOM 2443 O O . SER A 1 307 ? 20.344 -6.736 -38.468 1.00 85.69 307 SER A O 1
ATOM 2445 N N . ARG A 1 308 ? 18.170 -6.991 -37.916 1.00 83.31 308 ARG A N 1
ATOM 2446 C CA . ARG A 1 308 ? 18.421 -7.591 -36.602 1.00 83.31 308 ARG A CA 1
ATOM 2447 C C . ARG A 1 308 ? 19.089 -8.949 -36.751 1.00 83.31 308 ARG A C 1
ATOM 2449 O O . ARG A 1 308 ? 18.616 -9.815 -37.482 1.00 83.31 308 ARG A O 1
ATOM 2456 N N . GLU A 1 309 ? 20.176 -9.133 -36.018 1.00 78.44 309 GLU A N 1
ATOM 2457 C CA . GLU A 1 309 ? 20.789 -10.442 -35.847 1.00 78.44 309 GLU A CA 1
ATOM 2458 C C . GLU A 1 309 ? 19.921 -11.247 -34.875 1.00 78.44 309 GLU A C 1
ATOM 2460 O O . GLU A 1 309 ? 19.513 -10.738 -33.827 1.00 78.44 309 GLU A O 1
ATOM 2465 N N . GLN A 1 310 ? 19.597 -12.491 -35.232 1.00 59.41 310 GLN A N 1
ATOM 2466 C CA . GLN A 1 310 ? 18.986 -13.414 -34.280 1.00 59.41 310 GLN A CA 1
ATOM 2467 C C . GLN A 1 310 ? 20.053 -13.760 -33.238 1.00 59.41 310 GLN A C 1
ATOM 2469 O O . GLN A 1 310 ? 21.107 -14.289 -33.592 1.00 59.41 310 GLN A O 1
ATOM 2474 N N . VAL A 1 311 ? 19.796 -13.388 -31.983 1.00 52.03 311 VAL A N 1
ATOM 2475 C CA . VAL A 1 311 ? 20.608 -13.769 -30.818 1.00 52.03 311 VAL A CA 1
ATOM 2476 C C . VAL A 1 311 ? 19.953 -14.958 -30.142 1.00 52.03 311 VAL A C 1
ATOM 2478 O O . VAL A 1 311 ? 18.724 -14.871 -29.911 1.00 52.03 311 VAL A O 1
#

Nearest PDB structures (foldseek):
  8op4-assembly1_A  TM=1.457E-01  e=4.024E+00  Thermochaetoides thermophila

Solvent-accessible surface area (backbone atoms only — not comparable to full-atom values): 17127 Å² total; per-residue (Å²): 110,73,66,42,51,52,39,32,55,51,46,49,53,31,40,62,73,73,48,73,59,76,94,51,64,83,40,61,70,56,52,49,52,42,37,65,66,41,38,36,74,23,92,90,40,80,91,40,79,34,68,29,65,64,61,55,52,39,61,72,43,35,64,65,26,36,54,81,12,31,17,38,34,37,66,97,49,91,62,67,46,75,49,52,48,68,58,48,55,56,33,60,73,71,38,86,81,47,46,58,96,90,30,50,55,76,47,78,43,50,35,31,79,93,51,50,78,60,21,30,19,25,38,42,22,30,60,72,40,58,92,69,79,65,54,69,69,46,37,50,21,24,48,32,24,70,52,31,74,77,16,86,50,23,22,20,48,61,37,39,58,73,44,48,72,76,62,54,51,72,69,52,45,52,46,26,52,45,39,21,47,40,50,29,60,34,38,60,43,99,86,69,47,55,52,46,68,28,45,54,20,37,54,43,6,44,52,38,36,53,58,54,44,56,46,46,77,72,67,55,73,59,53,67,70,59,50,56,51,59,29,61,40,77,52,84,69,52,73,66,64,58,56,73,58,50,70,70,87,80,47,61,41,61,71,54,35,54,61,64,48,47,62,38,37,76,69,65,78,42,49,71,68,54,52,53,50,51,54,52,33,56,76,72,48,54,78,53,50,58,78,75,44,49,82,54,39,76,70,46,48,64,48,49,64,76,18,48,54,90,127